Protein AF-A0A4Y8SDB7-F1 (afdb_monomer)

Nearest PDB structures (foldseek):
  6ewl-assembly1_A  TM=3.446E-01  e=4.225E-01  Danio rerio
  5cd4-assembly2_U  TM=1.892E-01  e=2.540E+00  Escherichia coli K-12
  2nti-assembly3_I  TM=1.768E-01  e=3.039E+00  Saccharolobus solfataricus P2

Radius of gyration: 28.58 Å; Cα contacts (8 Å, |Δi|>4): 549; chains: 1; bounding box: 86×48×63 Å

Solvent-accessible surface area (backbone atoms only — not comparable to full-atom values): 16479 Å² total; per-residue (Å²): 110,74,68,59,54,50,49,52,52,52,56,54,48,50,60,54,58,60,60,79,66,48,44,26,67,57,16,32,38,43,42,32,29,55,52,78,95,56,48,85,49,86,45,58,44,42,34,36,26,41,73,93,34,74,38,77,69,44,79,40,52,53,44,67,37,84,37,69,40,71,41,45,48,29,78,29,78,50,65,36,39,56,51,81,86,43,77,54,87,52,73,44,61,51,55,26,36,31,37,69,46,30,48,70,59,50,52,46,39,64,77,39,48,84,35,37,32,41,33,41,38,71,64,73,101,77,53,87,46,42,49,66,72,39,79,39,74,66,64,66,90,34,45,42,51,46,43,63,54,51,77,44,56,73,66,60,43,51,54,47,50,68,74,32,40,42,77,53,85,76,51,59,24,71,72,39,56,72,67,40,59,61,62,48,82,41,77,49,82,38,51,66,50,90,80,60,57,45,49,38,52,67,33,70,75,48,35,74,76,60,69,62,84,87,58,74,65,48,70,50,73,45,77,66,22,32,40,41,96,92,39,54,31,39,61,52,74,73,97,62,79,69,95,71,79,56,85,57,42,65,38,70,50,31,23,30,51,80,44,54,69,25,15,27,27,26,19,88,76,57,31,24,38,67,90,40,39,36,49,77,42,93,90,46,80,46,30,35,22,40,35,38,38,38,39,41,105

pLDDT: mean 78.15, std 16.22, range [41.22, 97.69]

Foldseek 3Di:
DVVVVVVVVVVVVVVVVVQVPQQLPQKKKAKAAEPPVCQPPPFKWKFKFFQNHQDDFDFDQHSNDTDTFDGTWDAAQAWDCDTPNDGALDTDHHSMTMGMDGNVVLVCCVVCQPGIWIWIAGDDDDDLFFDPRDIDTDPSVLMDRRVVLNPDDPVVNVVSSVVRHYHDDTHTDPVNVQVPFPADEAEDEFEPPPPGQQVQCCAPPNVVQCVPVPDFK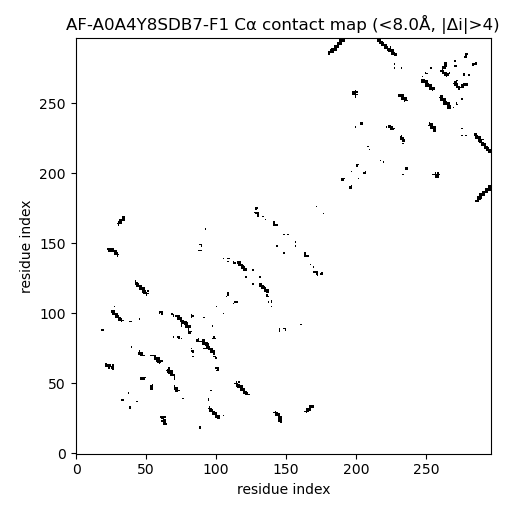DKDKQFWWKQFPNWIKGFNDDPDDPPDADQQDQPRWIATSNGRIWGCAHHPVRQTDDPNGVCPPPPGPMHTYTYMYIYGD

Mean predicted aligned error: 17.64 Å

Structure (mmCIF, N/CA/C/O backbone):
data_AF-A0A4Y8SDB7-F1
#
_entry.id   AF-A0A4Y8SDB7-F1
#
loop_
_atom_site.group_PDB
_atom_site.id
_atom_site.type_symbol
_atom_site.label_atom_id
_atom_site.label_alt_id
_atom_site.label_comp_id
_atom_site.label_asym_id
_atom_site.label_entity_id
_atom_site.label_seq_id
_atom_site.pdbx_PDB_ins_code
_atom_site.Cartn_x
_atom_site.Cartn_y
_atom_site.Cartn_z
_atom_site.occupancy
_atom_site.B_iso_or_equiv
_atom_site.auth_seq_id
_atom_site.auth_comp_id
_atom_site.auth_asym_id
_atom_site.auth_atom_id
_atom_site.pdbx_PDB_model_num
ATOM 1 N N . MET A 1 1 ? 42.857 26.618 -10.031 1.00 55.81 1 MET A N 1
ATOM 2 C CA . MET A 1 1 ? 41.404 26.660 -9.729 1.00 55.81 1 MET A CA 1
ATOM 3 C C . MET A 1 1 ? 40.504 26.554 -10.965 1.00 55.81 1 MET A C 1
ATOM 5 O O . MET A 1 1 ? 39.674 25.658 -10.978 1.00 55.81 1 MET A O 1
ATOM 9 N N . LYS A 1 2 ? 40.682 27.352 -12.035 1.00 53.50 2 LYS A N 1
ATOM 10 C CA . LYS A 1 2 ? 39.818 27.288 -13.244 1.00 53.50 2 LYS A CA 1
ATOM 11 C C . LYS A 1 2 ? 39.754 25.907 -13.936 1.00 53.50 2 LYS A C 1
ATOM 13 O O . LYS A 1 2 ? 38.678 25.484 -14.332 1.00 53.50 2 LYS A O 1
ATOM 18 N N . LYS A 1 3 ? 40.874 25.170 -14.015 1.00 55.59 3 LYS A N 1
ATOM 19 C CA . LYS A 1 3 ? 40.923 23.812 -14.608 1.00 55.59 3 LYS A CA 1
ATOM 20 C C . LYS A 1 3 ? 40.198 22.740 -13.773 1.00 55.59 3 LYS A C 1
ATOM 22 O O . LYS A 1 3 ? 39.593 21.841 -14.341 1.00 55.59 3 LYS A O 1
ATOM 27 N N . LEU A 1 4 ? 40.218 22.868 -12.441 1.00 65.06 4 LEU A N 1
ATOM 28 C CA . LEU A 1 4 ? 39.529 21.950 -11.522 1.00 65.06 4 LEU A CA 1
ATOM 29 C C . LEU A 1 4 ? 38.006 22.153 -11.581 1.00 65.06 4 LEU A C 1
ATOM 31 O O . LEU A 1 4 ? 37.254 21.187 -11.617 1.00 65.06 4 LEU A O 1
ATOM 35 N N . LEU A 1 5 ? 37.565 23.415 -11.669 1.00 67.00 5 LEU A N 1
ATOM 36 C CA . LEU A 1 5 ? 36.156 23.774 -11.843 1.00 67.00 5 LEU A CA 1
ATOM 37 C C . LEU A 1 5 ? 35.608 23.262 -13.186 1.00 67.00 5 LEU A C 1
ATOM 39 O O . LEU A 1 5 ? 34.502 22.736 -13.237 1.00 67.00 5 LEU A O 1
ATOM 43 N N . LEU A 1 6 ? 36.408 23.357 -14.256 1.00 67.00 6 LEU A N 1
ATOM 44 C CA . LEU A 1 6 ? 36.054 22.839 -15.579 1.00 67.00 6 LEU A CA 1
ATOM 45 C C . LEU A 1 6 ? 35.945 21.304 -15.588 1.00 67.00 6 LEU A C 1
ATOM 47 O O . LEU A 1 6 ? 34.996 20.774 -16.156 1.00 67.00 6 LEU A O 1
ATOM 51 N N . MET A 1 7 ? 36.861 20.588 -14.918 1.00 64.56 7 MET A N 1
ATOM 52 C CA . MET A 1 7 ? 36.759 19.129 -14.748 1.00 64.56 7 MET A CA 1
ATOM 53 C C . MET A 1 7 ? 35.523 18.722 -13.940 1.00 64.56 7 MET A C 1
ATOM 55 O O . MET A 1 7 ? 34.835 17.785 -14.330 1.00 64.56 7 MET A O 1
ATOM 59 N N . LEU A 1 8 ? 35.208 19.428 -12.850 1.00 62.72 8 LEU A N 1
ATOM 60 C CA . LEU A 1 8 ? 34.001 19.182 -12.050 1.00 62.72 8 LEU A CA 1
ATOM 61 C C . LEU A 1 8 ? 32.714 19.439 -12.850 1.00 62.72 8 LEU A C 1
ATOM 63 O O . LEU A 1 8 ? 31.773 18.655 -12.755 1.00 62.72 8 LEU A O 1
ATOM 67 N N . LEU A 1 9 ? 32.690 20.480 -13.689 1.00 61.66 9 LEU A N 1
ATOM 68 C CA . LEU A 1 9 ? 31.590 20.758 -14.619 1.00 61.66 9 LEU A CA 1
ATOM 69 C C . LEU A 1 9 ? 31.461 19.681 -15.708 1.00 61.66 9 LEU A C 1
ATOM 71 O O . LEU A 1 9 ? 30.350 19.254 -16.014 1.00 61.66 9 LEU A O 1
ATOM 75 N N . LEU A 1 10 ? 32.569 19.203 -16.277 1.00 53.09 10 LEU A N 1
ATOM 76 C CA . LEU A 1 10 ? 32.566 18.137 -17.287 1.00 53.09 10 LEU A CA 1
ATOM 77 C C . LEU A 1 10 ? 32.118 16.787 -16.699 1.00 53.09 10 LEU A C 1
ATOM 79 O O . LEU A 1 10 ? 31.281 16.111 -17.293 1.00 53.09 10 LEU A O 1
ATOM 83 N N . LEU A 1 11 ? 32.599 16.423 -15.505 1.00 55.88 11 LEU A N 1
ATOM 84 C CA . LEU A 1 11 ? 32.195 15.205 -14.789 1.00 55.88 11 LEU A CA 1
ATOM 85 C C . LEU A 1 11 ? 30.739 15.267 -14.296 1.00 55.88 11 LEU A C 1
ATOM 87 O O . LEU A 1 11 ? 30.039 14.253 -14.303 1.00 55.88 11 LEU A O 1
ATOM 91 N N . GLY A 1 12 ? 30.264 16.451 -13.896 1.00 52.94 12 GLY A N 1
ATOM 92 C CA . GLY A 1 12 ? 28.862 16.681 -13.546 1.00 52.94 12 GLY A CA 1
ATOM 93 C C . GLY A 1 12 ? 27.928 16.493 -14.744 1.00 52.94 12 GLY A C 1
ATOM 94 O O . GLY A 1 12 ? 26.913 15.809 -14.629 1.00 52.94 12 GLY A O 1
ATOM 95 N N . ASN A 1 13 ? 28.308 17.018 -15.914 1.00 47.62 13 ASN A N 1
ATOM 96 C CA . ASN A 1 13 ? 27.524 16.877 -17.141 1.00 47.62 13 ASN A CA 1
ATOM 97 C C . ASN A 1 13 ? 27.539 15.442 -17.694 1.00 47.62 13 ASN A C 1
ATOM 99 O O . ASN A 1 13 ? 26.487 14.937 -18.071 1.00 47.62 13 ASN A O 1
ATOM 103 N N . LEU A 1 14 ? 28.675 14.734 -17.675 1.00 45.00 14 LEU A N 1
ATOM 104 C CA . LEU A 1 14 ? 28.754 13.334 -18.130 1.00 45.00 14 LEU A CA 1
ATOM 105 C C . LEU A 1 14 ? 27.824 12.396 -17.340 1.00 45.00 14 LEU A C 1
ATOM 107 O O . LEU A 1 14 ? 27.195 11.518 -17.927 1.00 45.00 14 LEU A O 1
ATOM 111 N N . ASN A 1 15 ? 27.673 12.614 -16.029 1.00 47.47 15 ASN A N 1
ATOM 112 C CA . ASN A 1 15 ? 26.733 11.849 -15.205 1.00 47.47 15 ASN A CA 1
ATOM 113 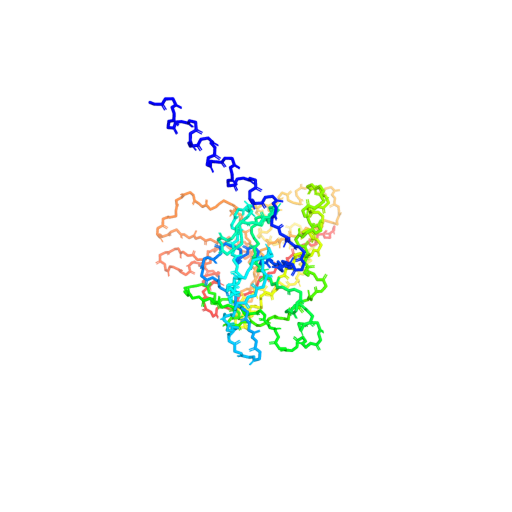C C . ASN A 1 15 ? 25.259 12.162 -15.512 1.00 47.47 15 ASN A C 1
ATOM 115 O O . ASN A 1 15 ? 24.416 11.280 -15.349 1.00 47.47 15 ASN A O 1
ATOM 119 N N . LEU A 1 16 ? 24.935 13.377 -15.971 1.00 45.16 16 LEU A N 1
ATOM 120 C CA . LEU A 1 16 ? 23.595 13.703 -16.472 1.00 45.16 16 LEU A CA 1
ATOM 121 C C . LEU A 1 16 ? 23.333 13.071 -17.852 1.00 45.16 16 LEU A C 1
ATOM 123 O O . LEU A 1 16 ? 22.268 12.489 -18.045 1.00 45.16 16 LEU A O 1
ATOM 127 N N . PHE A 1 17 ? 24.305 13.103 -18.773 1.00 43.31 17 PHE A N 1
ATOM 128 C CA . PHE A 1 17 ? 24.178 12.519 -20.120 1.00 43.31 17 PHE A CA 1
ATOM 129 C C . PHE A 1 17 ? 24.178 10.979 -20.138 1.00 43.31 17 PHE A C 1
ATOM 131 O O . PHE A 1 17 ? 23.541 10.370 -20.995 1.00 43.31 17 PHE A O 1
ATOM 138 N N . ALA A 1 18 ? 24.852 10.315 -19.196 1.00 47.38 18 ALA A N 1
ATOM 139 C CA . ALA A 1 18 ? 24.823 8.852 -19.088 1.00 47.38 18 ALA A CA 1
ATOM 140 C C . ALA A 1 18 ? 23.478 8.311 -18.558 1.00 47.38 18 ALA A C 1
ATOM 142 O O . ALA A 1 18 ? 23.157 7.142 -18.763 1.00 47.38 18 ALA A O 1
ATOM 143 N N . GLN A 1 19 ? 22.684 9.144 -17.876 1.00 51.31 19 GLN A N 1
ATOM 144 C CA . GLN A 1 19 ? 21.400 8.750 -17.279 1.00 51.31 19 GLN A CA 1
ATOM 145 C C . GLN A 1 19 ? 20.222 8.894 -18.248 1.00 51.31 19 GLN A C 1
ATOM 147 O O . GLN A 1 19 ? 19.303 8.079 -18.206 1.00 51.31 19 GLN A O 1
ATOM 152 N N . THR A 1 20 ? 20.266 9.876 -19.154 1.00 50.66 20 THR A N 1
ATOM 153 C CA . THR A 1 20 ? 19.282 10.037 -20.238 1.00 50.66 20 THR A CA 1
ATOM 154 C C . THR A 1 20 ? 19.398 8.969 -21.333 1.00 50.66 20 THR A C 1
ATOM 156 O O . THR A 1 20 ? 18.458 8.812 -22.102 1.00 50.66 20 THR A O 1
ATOM 159 N N . ASN A 1 21 ? 20.494 8.197 -21.361 1.00 57.53 21 ASN A N 1
ATOM 160 C CA . ASN A 1 21 ? 20.764 7.138 -22.346 1.00 57.53 21 ASN A CA 1
ATOM 161 C C . ASN A 1 21 ? 20.591 5.701 -21.810 1.00 57.53 21 ASN A C 1
ATOM 163 O O . ASN A 1 21 ? 20.968 4.747 -22.489 1.00 57.53 21 ASN A O 1
ATOM 167 N N . GLN A 1 22 ? 20.058 5.509 -20.596 1.00 75.00 22 GLN A N 1
ATOM 168 C CA . GLN A 1 22 ? 19.724 4.158 -20.132 1.00 75.00 22 GLN A CA 1
ATOM 169 C C . GLN A 1 22 ? 18.511 3.623 -20.892 1.00 75.00 22 GLN A C 1
ATOM 171 O O . GLN A 1 22 ? 17.513 4.322 -21.064 1.00 75.00 22 GLN A O 1
ATOM 176 N N . ASN A 1 23 ? 18.600 2.371 -21.345 1.00 86.75 23 ASN A N 1
ATOM 177 C CA . ASN A 1 23 ? 17.503 1.725 -22.048 1.00 86.75 23 ASN A CA 1
ATOM 178 C C . ASN A 1 23 ? 16.466 1.227 -21.036 1.00 86.75 23 ASN A C 1
ATOM 180 O O . ASN A 1 23 ? 16.615 0.153 -20.461 1.00 86.75 23 ASN A O 1
ATOM 184 N N . TRP A 1 24 ? 15.419 2.015 -20.809 1.00 92.25 24 TRP A N 1
ATOM 185 C CA . TRP A 1 24 ? 14.323 1.659 -19.904 1.00 92.25 24 TRP A CA 1
ATOM 186 C C . TRP A 1 24 ? 13.284 0.729 -20.535 1.00 92.25 24 TRP A C 1
ATOM 188 O O . TRP A 1 24 ? 12.321 0.359 -19.860 1.00 92.25 24 TRP A O 1
ATOM 198 N N . ALA A 1 25 ? 13.461 0.343 -21.806 1.00 90.06 25 ALA A N 1
ATOM 199 C CA . ALA A 1 25 ? 12.626 -0.676 -22.422 1.00 90.06 25 ALA A CA 1
ATOM 200 C C . ALA A 1 25 ? 12.748 -1.986 -21.632 1.00 90.06 25 ALA A C 1
ATOM 202 O O . ALA A 1 25 ? 13.824 -2.361 -21.165 1.00 90.06 25 ALA A O 1
ATOM 203 N N . GLY A 1 26 ? 11.610 -2.639 -21.442 1.00 91.56 26 GLY A N 1
ATOM 204 C CA . GLY A 1 26 ? 1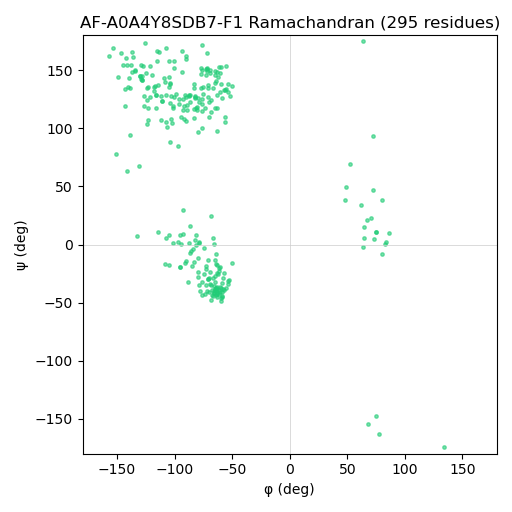1.472 -3.846 -20.637 1.00 91.56 26 GLY A CA 1
ATOM 205 C C . GLY A 1 26 ? 11.744 -3.720 -19.138 1.00 91.56 26 GLY A C 1
ATOM 206 O O . GLY A 1 26 ? 11.940 -4.728 -18.465 1.00 91.56 26 GLY A O 1
ATOM 207 N N . THR A 1 27 ? 11.784 -2.495 -18.595 1.00 96.75 27 THR A N 1
ATOM 208 C CA . THR A 1 27 ? 11.749 -2.266 -17.145 1.00 96.75 27 THR A CA 1
ATOM 209 C C . THR A 1 27 ? 10.368 -1.785 -16.723 1.00 96.75 27 THR A C 1
ATOM 211 O O . THR A 1 27 ? 9.900 -0.722 -17.145 1.00 96.75 27 THR A O 1
ATOM 214 N N . MET A 1 28 ? 9.757 -2.542 -15.821 1.00 97.12 28 MET A N 1
ATOM 215 C CA . MET A 1 28 ? 8.426 -2.305 -15.290 1.00 97.12 28 MET A CA 1
ATOM 216 C C . MET A 1 28 ? 8.516 -1.754 -13.867 1.00 97.12 28 MET A C 1
ATOM 218 O O . MET A 1 28 ? 9.394 -2.127 -13.086 1.00 97.12 28 MET A O 1
ATOM 222 N N . ILE A 1 29 ? 7.599 -0.856 -13.522 1.00 97.44 29 ILE A N 1
ATOM 223 C CA . ILE A 1 29 ? 7.394 -0.362 -12.165 1.00 97.44 29 ILE A CA 1
ATOM 224 C C . ILE A 1 29 ? 6.003 -0.764 -11.684 1.00 97.44 29 ILE A C 1
ATOM 226 O O . ILE A 1 29 ? 4.997 -0.521 -12.351 1.00 97.44 29 ILE A O 1
ATOM 230 N N . VAL A 1 30 ? 5.960 -1.382 -10.507 1.00 96.75 30 VAL A N 1
ATOM 231 C CA . VAL A 1 30 ? 4.731 -1.737 -9.795 1.00 96.75 30 VAL A CA 1
ATOM 232 C C . VAL A 1 30 ? 4.595 -0.804 -8.602 1.00 96.75 30 VAL A C 1
ATOM 234 O O . VAL A 1 30 ? 5.540 -0.657 -7.818 1.00 96.75 30 VAL A O 1
ATOM 237 N N . THR A 1 31 ? 3.430 -0.172 -8.460 1.00 96.12 31 THR A N 1
ATOM 238 C CA . THR A 1 31 ? 3.174 0.803 -7.398 1.00 96.12 31 THR A CA 1
ATOM 239 C C . THR A 1 31 ? 1.895 0.511 -6.626 1.00 96.12 31 THR A C 1
ATOM 241 O O . THR A 1 31 ? 0.864 0.146 -7.187 1.00 96.12 31 THR A O 1
ATOM 244 N N . PHE A 1 32 ? 1.939 0.745 -5.316 1.00 93.00 32 PHE A N 1
ATOM 245 C CA . PHE A 1 32 ? 0.743 0.771 -4.480 1.00 93.00 32 PHE A CA 1
ATOM 246 C C . PHE A 1 32 ? 0.869 1.785 -3.339 1.00 93.00 32 PHE A C 1
ATOM 248 O O . PHE A 1 32 ? 1.952 2.266 -2.998 1.00 93.00 32 PHE A O 1
ATOM 255 N N . LYS A 1 33 ? -0.266 2.097 -2.727 1.00 89.88 33 LYS A N 1
ATOM 256 C CA . LYS A 1 33 ? -0.420 2.898 -1.520 1.00 89.88 33 LYS A CA 1
ATOM 257 C C . LYS A 1 33 ? -1.123 2.083 -0.448 1.00 89.88 33 LYS A C 1
ATOM 259 O O . LYS A 1 33 ? -1.876 1.151 -0.731 1.00 89.88 33 LYS A O 1
ATOM 264 N N . LEU A 1 34 ? -0.845 2.462 0.789 1.00 84.44 34 LEU A N 1
ATOM 265 C CA . LEU A 1 34 ? -1.551 1.977 1.964 1.00 84.44 34 LEU A CA 1
ATOM 266 C C . LEU A 1 34 ? -2.575 3.028 2.404 1.00 84.44 34 LEU A C 1
ATOM 268 O O . LEU A 1 34 ? -2.406 4.209 2.079 1.00 84.44 34 LEU A O 1
ATOM 272 N N . PRO A 1 35 ? -3.613 2.634 3.161 1.00 77.06 35 PRO A N 1
ATOM 273 C CA . PRO A 1 35 ? -4.559 3.583 3.725 1.00 77.06 35 PRO A CA 1
ATOM 274 C C . PRO A 1 35 ? -3.838 4.652 4.566 1.00 77.06 35 PRO A C 1
ATOM 276 O O . PRO A 1 35 ? -2.773 4.375 5.128 1.00 77.06 35 PRO A O 1
ATOM 279 N N . PRO A 1 36 ? -4.409 5.864 4.708 1.00 73.94 36 PRO A N 1
ATOM 280 C CA . PRO A 1 36 ? -3.768 6.977 5.417 1.00 73.94 36 PRO A CA 1
ATOM 281 C C . PRO A 1 36 ? -3.288 6.643 6.836 1.00 73.94 36 PRO A C 1
ATOM 283 O O . PRO A 1 36 ? -2.280 7.177 7.282 1.00 73.94 36 PRO A O 1
ATOM 286 N N . THR A 1 37 ? -3.972 5.724 7.518 1.00 73.62 37 THR A N 1
ATOM 287 C CA . THR A 1 37 ? -3.635 5.205 8.855 1.00 73.62 37 THR A CA 1
ATOM 288 C C . THR A 1 37 ? -2.320 4.425 8.911 1.00 73.62 37 THR A C 1
ATOM 290 O O . THR A 1 37 ? -1.689 4.357 9.962 1.00 73.62 37 THR A O 1
ATOM 293 N N . LEU A 1 38 ? -1.910 3.825 7.793 1.00 77.00 38 LEU A N 1
ATOM 294 C CA . LEU A 1 38 ? -0.673 3.055 7.646 1.00 77.00 38 LEU A CA 1
ATOM 295 C C . LEU A 1 38 ? 0.377 3.795 6.804 1.00 77.00 38 LEU A C 1
ATOM 297 O O . LEU A 1 38 ? 1.561 3.455 6.845 1.00 77.00 38 LEU A O 1
ATOM 301 N N . SER A 1 39 ? -0.040 4.813 6.050 1.00 70.88 39 SER A N 1
ATOM 302 C CA . SER A 1 39 ? 0.836 5.639 5.223 1.00 70.88 39 SER A CA 1
ATOM 303 C C . SER A 1 39 ? 1.919 6.317 6.071 1.00 70.88 39 SER A C 1
ATOM 305 O O . SER A 1 39 ? 1.632 7.006 7.045 1.00 70.88 39 SER A O 1
ATOM 307 N N . GLY A 1 40 ? 3.188 6.138 5.697 1.00 66.75 40 GLY A N 1
ATOM 308 C CA . GLY A 1 40 ? 4.327 6.736 6.406 1.00 66.75 40 GLY A CA 1
ATOM 309 C C . GLY A 1 40 ? 4.808 5.971 7.640 1.00 66.75 40 GLY A C 1
ATOM 310 O O . GLY A 1 40 ? 5.786 6.391 8.264 1.00 66.75 40 GLY A O 1
ATOM 311 N N . ASN A 1 41 ? 4.191 4.835 7.975 1.00 75.06 41 ASN A N 1
ATOM 312 C CA . ASN A 1 41 ? 4.674 3.983 9.052 1.00 75.06 41 ASN A CA 1
ATOM 313 C C . ASN A 1 41 ? 5.990 3.291 8.645 1.00 75.06 41 ASN A C 1
ATOM 315 O O . ASN A 1 41 ? 6.017 2.377 7.822 1.00 75.06 41 ASN A O 1
ATOM 319 N N . LYS A 1 42 ? 7.096 3.713 9.272 1.00 75.12 42 LYS A N 1
ATOM 320 C CA . LYS A 1 42 ? 8.458 3.208 9.007 1.00 75.12 42 LYS A CA 1
ATOM 321 C C . LYS A 1 42 ? 8.658 1.734 9.378 1.00 75.12 42 LYS A C 1
ATOM 323 O O . LYS A 1 42 ? 9.670 1.143 9.006 1.00 75.12 42 LYS A O 1
ATOM 328 N N . PHE A 1 43 ? 7.727 1.152 10.129 1.00 82.12 43 PHE A N 1
ATOM 329 C CA . PHE A 1 43 ? 7.789 -0.232 10.578 1.00 82.12 43 PHE A CA 1
ATOM 330 C C . PHE A 1 43 ? 7.139 -1.211 9.603 1.00 82.12 43 PHE A C 1
ATOM 332 O O . PHE A 1 43 ? 7.383 -2.413 9.728 1.00 82.12 43 PHE A O 1
ATOM 339 N N . ILE A 1 44 ? 6.354 -0.722 8.634 1.00 86.44 44 ILE A N 1
ATOM 340 C CA . ILE A 1 44 ? 5.729 -1.558 7.608 1.00 86.44 44 ILE A CA 1
ATOM 341 C C . ILE A 1 44 ? 6.728 -1.827 6.489 1.00 86.44 44 ILE A C 1
ATOM 343 O O . ILE A 1 44 ? 7.286 -0.910 5.882 1.00 86.44 44 ILE A O 1
ATOM 347 N N . ARG A 1 45 ? 6.919 -3.108 6.188 1.00 90.31 45 ARG A N 1
ATOM 348 C CA . ARG A 1 45 ? 7.740 -3.595 5.083 1.00 90.31 45 ARG A CA 1
ATOM 349 C C . ARG A 1 45 ? 6.873 -4.371 4.112 1.00 90.31 45 ARG A C 1
ATOM 351 O O . ARG A 1 45 ? 6.087 -5.220 4.527 1.00 90.31 45 ARG A O 1
ATOM 358 N N . ALA A 1 46 ? 7.073 -4.105 2.831 1.00 94.56 46 ALA A N 1
ATOM 359 C CA . ALA A 1 46 ? 6.411 -4.799 1.743 1.00 94.56 46 ALA A CA 1
ATOM 360 C C . ALA A 1 46 ? 7.435 -5.641 0.985 1.00 94.56 46 ALA A C 1
ATOM 362 O O . ALA A 1 46 ? 8.288 -5.101 0.282 1.00 94.56 46 ALA A O 1
ATOM 363 N N . ASN A 1 47 ? 7.374 -6.954 1.166 1.00 96.38 47 ASN A N 1
ATOM 364 C CA . ASN A 1 47 ? 8.288 -7.910 0.554 1.00 96.38 47 ASN A CA 1
ATOM 365 C C . ASN A 1 47 ? 7.633 -8.575 -0.657 1.00 96.38 47 ASN A C 1
ATOM 367 O O . ASN A 1 47 ? 6.416 -8.749 -0.692 1.00 96.38 47 ASN A O 1
ATOM 371 N N . VAL A 1 48 ? 8.448 -8.988 -1.623 1.00 96.81 48 VAL A N 1
ATOM 372 C CA . VAL A 1 48 ? 8.006 -9.818 -2.744 1.00 96.81 48 VAL A CA 1
ATOM 373 C C . VAL A 1 48 ? 8.229 -11.276 -2.372 1.00 96.81 48 VAL A C 1
ATOM 375 O O . VAL A 1 48 ? 9.339 -11.664 -2.008 1.00 96.81 48 VAL A O 1
ATOM 378 N N . ILE A 1 49 ? 7.174 -12.075 -2.448 1.00 96.62 49 ILE A N 1
ATOM 379 C CA . ILE A 1 49 ? 7.188 -13.518 -2.217 1.00 96.62 49 ILE A CA 1
ATOM 380 C C . ILE A 1 49 ? 7.095 -14.217 -3.571 1.00 96.62 49 ILE A C 1
ATOM 382 O O . ILE A 1 49 ? 6.284 -13.817 -4.401 1.00 96.62 49 ILE A O 1
ATOM 386 N N . TYR A 1 50 ? 7.917 -15.242 -3.774 1.00 95.38 50 TYR A N 1
ATOM 387 C CA . TYR A 1 50 ? 7.899 -16.157 -4.910 1.00 95.38 50 TYR A CA 1
ATOM 388 C C . TYR A 1 50 ? 7.774 -17.591 -4.384 1.00 95.38 50 TYR A C 1
ATOM 390 O O . TYR A 1 50 ? 8.564 -17.989 -3.529 1.00 95.38 50 TYR A O 1
ATOM 398 N N . ASP A 1 51 ? 6.771 -18.345 -4.834 1.00 93.69 51 ASP A N 1
ATOM 399 C CA . ASP A 1 51 ? 6.511 -19.725 -4.391 1.00 93.69 51 ASP A CA 1
ATOM 400 C C . ASP A 1 51 ? 6.516 -19.879 -2.861 1.00 93.69 51 ASP A C 1
ATOM 402 O O . ASP A 1 51 ? 7.171 -20.743 -2.277 1.00 93.69 51 ASP A O 1
ATOM 406 N N . LYS A 1 52 ? 5.763 -18.998 -2.186 1.00 90.81 52 LYS A N 1
ATOM 407 C CA . LYS A 1 52 ? 5.609 -18.945 -0.716 1.00 90.81 52 LYS A CA 1
ATOM 408 C C . LYS A 1 52 ? 6.895 -18.618 0.060 1.00 90.81 52 LYS A C 1
ATOM 410 O O . LYS A 1 52 ? 6.870 -18.612 1.289 1.00 90.81 52 LYS A O 1
ATOM 415 N N . GLN A 1 53 ? 7.995 -18.298 -0.618 1.00 94.75 53 GLN A N 1
ATOM 416 C CA . GLN A 1 53 ? 9.259 -17.888 -0.007 1.00 94.75 53 GLN A CA 1
ATOM 417 C C . GLN A 1 53 ? 9.603 -16.445 -0.369 1.00 94.75 53 GLN A C 1
ATOM 419 O O . GLN A 1 53 ? 9.127 -15.911 -1.364 1.00 94.75 53 GLN A O 1
ATOM 424 N N . LEU A 1 54 ? 10.441 -15.787 0.436 1.00 94.62 54 LEU A N 1
ATOM 425 C CA . LEU A 1 54 ? 10.961 -14.472 0.064 1.00 94.62 54 LEU A CA 1
ATOM 426 C C . LEU A 1 54 ? 11.674 -14.573 -1.289 1.00 94.62 54 LEU A C 1
ATOM 428 O O . LEU A 1 54 ? 12.491 -15.474 -1.488 1.00 94.62 54 LEU A O 1
ATOM 432 N N . LEU A 1 55 ? 11.384 -13.642 -2.201 1.00 95.56 55 LEU A N 1
ATOM 433 C CA . LEU A 1 55 ? 12.051 -13.577 -3.494 1.00 95.56 55 LEU A CA 1
ATOM 434 C C . LEU A 1 55 ? 13.567 -13.582 -3.283 1.00 95.56 55 LEU A C 1
ATOM 436 O O . LEU A 1 55 ? 14.108 -12.768 -2.537 1.00 95.56 55 LEU A O 1
ATOM 440 N N . VAL A 1 56 ? 14.261 -14.483 -3.970 1.00 94.19 56 VAL A N 1
ATOM 441 C CA . VAL A 1 56 ? 15.722 -14.521 -3.951 1.00 94.19 56 VAL A CA 1
ATOM 442 C C . VAL A 1 56 ? 16.251 -13.455 -4.902 1.00 94.19 56 VAL A C 1
ATOM 444 O O . VAL A 1 56 ? 15.895 -13.432 -6.082 1.00 94.19 56 VAL A O 1
ATOM 447 N N . SER A 1 57 ? 17.129 -12.584 -4.402 1.00 94.56 57 SER A N 1
ATOM 448 C CA . SER A 1 57 ? 17.764 -11.566 -5.235 1.00 94.56 57 SER A CA 1
ATOM 449 C C . SER A 1 57 ? 18.656 -12.222 -6.292 1.00 94.56 57 SER A C 1
ATOM 451 O O . SER A 1 57 ? 19.624 -12.913 -5.975 1.00 94.56 57 SER A O 1
ATOM 453 N N . LYS A 1 58 ? 18.315 -12.011 -7.563 1.00 94.06 58 LYS A N 1
ATOM 454 C CA . LYS A 1 58 ? 19.054 -12.493 -8.732 1.00 94.06 58 LYS A CA 1
ATOM 455 C C . LYS A 1 58 ? 19.356 -11.329 -9.682 1.00 94.06 58 LYS A C 1
ATOM 457 O O . LYS A 1 58 ? 18.614 -10.342 -9.684 1.00 94.06 58 LYS A O 1
ATOM 462 N N . PRO A 1 59 ? 20.423 -11.417 -10.492 1.00 95.56 59 PRO A N 1
ATOM 463 C CA . PRO A 1 59 ? 20.700 -10.424 -11.523 1.00 95.56 59 PRO A CA 1
ATOM 464 C C . PRO A 1 59 ? 19.594 -10.386 -12.591 1.00 95.56 59 PRO A C 1
ATOM 466 O O . PRO A 1 59 ? 19.269 -11.420 -13.169 1.00 95.56 59 PRO A O 1
ATOM 469 N N . ARG A 1 60 ? 19.066 -9.195 -12.874 1.00 94.75 60 ARG A N 1
ATOM 470 C CA . ARG A 1 60 ? 18.016 -8.879 -13.858 1.00 94.75 60 ARG A CA 1
ATOM 471 C C . ARG A 1 60 ? 18.395 -7.627 -14.650 1.00 94.75 60 ARG A C 1
ATOM 473 O O . ARG A 1 60 ? 19.257 -6.867 -14.203 1.00 94.75 60 ARG A O 1
ATOM 480 N N . PHE A 1 61 ? 17.791 -7.404 -15.813 1.00 94.00 61 PHE A N 1
ATOM 481 C CA . PHE A 1 61 ? 18.063 -6.208 -16.618 1.00 94.00 61 PHE A CA 1
ATOM 482 C C . PHE A 1 61 ? 17.103 -5.079 -16.234 1.00 94.00 61 PHE A C 1
ATOM 484 O O . PHE A 1 61 ? 15.935 -5.104 -16.586 1.00 94.00 61 PHE A O 1
ATOM 491 N N . ILE A 1 62 ? 17.607 -4.072 -15.519 1.00 94.88 62 ILE A N 1
ATOM 492 C CA . ILE A 1 62 ? 16.824 -2.920 -15.051 1.00 94.88 62 ILE A CA 1
ATOM 493 C C . ILE A 1 62 ? 17.483 -1.648 -15.590 1.00 94.88 62 ILE A C 1
ATOM 495 O O . ILE A 1 62 ? 18.647 -1.367 -15.281 1.00 94.88 62 ILE A O 1
ATOM 499 N N . GLY A 1 63 ? 16.758 -0.895 -16.422 1.00 92.00 63 GLY A N 1
ATOM 500 C CA . GLY A 1 63 ? 17.305 0.240 -17.175 1.00 92.00 63 GLY A CA 1
ATOM 501 C C . GLY A 1 63 ? 18.420 -0.176 -18.142 1.00 92.00 63 GLY A C 1
ATOM 502 O O . GLY A 1 63 ? 19.416 0.534 -18.282 1.00 92.00 63 GLY A O 1
ATOM 503 N N . GLY A 1 64 ? 18.315 -1.377 -18.726 1.00 89.31 64 GLY A N 1
ATOM 504 C CA . GLY A 1 64 ? 19.297 -1.926 -19.669 1.00 89.31 64 GLY A CA 1
ATOM 505 C C . GLY A 1 64 ? 20.606 -2.389 -19.022 1.00 89.31 64 GLY A C 1
ATOM 506 O O . GLY A 1 64 ? 21.531 -2.798 -19.718 1.00 89.31 64 GLY A O 1
ATOM 507 N N . ILE A 1 65 ? 20.701 -2.344 -17.689 1.00 92.19 65 ILE A N 1
ATOM 508 C CA . ILE A 1 65 ? 21.895 -2.719 -16.929 1.00 92.19 65 ILE A CA 1
ATOM 509 C C . ILE A 1 65 ? 21.566 -3.918 -16.044 1.00 92.19 65 ILE A C 1
ATOM 511 O O . ILE A 1 65 ? 20.536 -3.952 -15.371 1.00 92.19 65 ILE A O 1
ATOM 515 N N . LYS A 1 66 ? 22.478 -4.894 -16.003 1.00 93.44 66 LYS A N 1
ATOM 516 C CA . LYS A 1 66 ? 22.357 -6.059 -15.127 1.00 93.44 66 LYS A CA 1
ATOM 517 C C . LYS A 1 66 ? 22.521 -5.633 -13.662 1.00 93.44 66 LYS A C 1
ATOM 519 O O . LYS A 1 66 ? 23.595 -5.194 -13.254 1.00 93.44 66 LYS A O 1
ATOM 524 N N . ARG A 1 67 ? 21.456 -5.751 -12.869 1.00 93.44 67 ARG A N 1
ATOM 525 C CA . ARG A 1 67 ? 21.387 -5.363 -11.452 1.00 93.44 67 ARG A CA 1
ATOM 526 C C . ARG A 1 67 ? 20.721 -6.462 -10.638 1.00 93.44 67 ARG A C 1
ATOM 528 O O . ARG A 1 67 ? 19.851 -7.164 -11.136 1.00 93.44 67 ARG A O 1
ATOM 535 N N . TYR A 1 68 ? 21.109 -6.603 -9.377 1.00 94.44 68 TYR A N 1
ATOM 536 C CA . TYR A 1 68 ? 20.403 -7.493 -8.460 1.00 94.44 68 TYR A CA 1
ATOM 537 C C . TYR A 1 68 ? 19.009 -6.938 -8.165 1.00 94.44 68 TYR A C 1
ATOM 539 O O . TYR A 1 68 ? 18.875 -5.787 -7.742 1.00 94.44 68 TYR A O 1
ATOM 547 N N . ILE A 1 69 ? 17.978 -7.749 -8.408 1.00 94.25 69 ILE A N 1
ATOM 548 C CA . ILE A 1 69 ? 16.591 -7.365 -8.150 1.00 94.25 69 ILE A CA 1
ATOM 549 C C . ILE A 1 69 ? 16.369 -7.171 -6.651 1.00 94.25 69 ILE A C 1
ATOM 551 O O . ILE A 1 69 ? 16.859 -7.948 -5.823 1.00 94.25 69 ILE A O 1
ATOM 555 N N . GLN A 1 70 ? 15.622 -6.134 -6.290 1.00 95.25 70 GLN A N 1
ATOM 556 C CA . GLN A 1 70 ? 15.233 -5.937 -4.901 1.00 95.25 70 GLN A CA 1
ATOM 557 C C . GLN A 1 70 ? 14.168 -6.951 -4.504 1.00 95.25 70 GLN A C 1
ATOM 559 O O . GLN A 1 70 ? 13.313 -7.314 -5.304 1.00 95.25 70 GLN A O 1
ATOM 564 N N . THR A 1 71 ? 14.197 -7.384 -3.252 1.00 94.81 71 THR A N 1
ATOM 565 C CA . THR A 1 71 ? 13.242 -8.362 -2.711 1.00 94.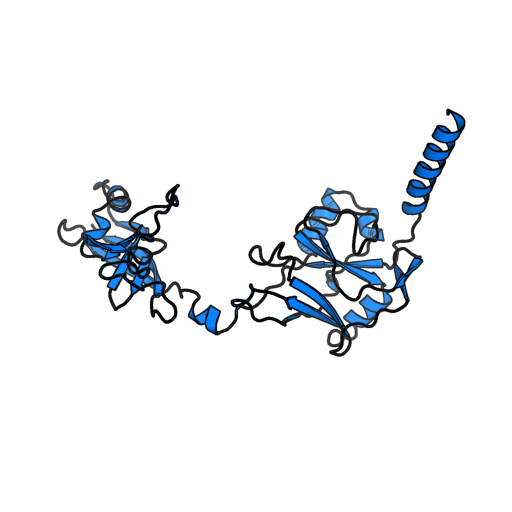81 71 THR A CA 1
ATOM 566 C C . THR A 1 71 ? 12.088 -7.687 -1.966 1.00 94.81 71 THR A C 1
ATOM 568 O O . THR A 1 71 ? 11.235 -8.358 -1.390 1.00 94.81 71 THR A O 1
ATOM 571 N N . SER A 1 72 ? 12.070 -6.354 -1.940 1.00 95.56 72 SER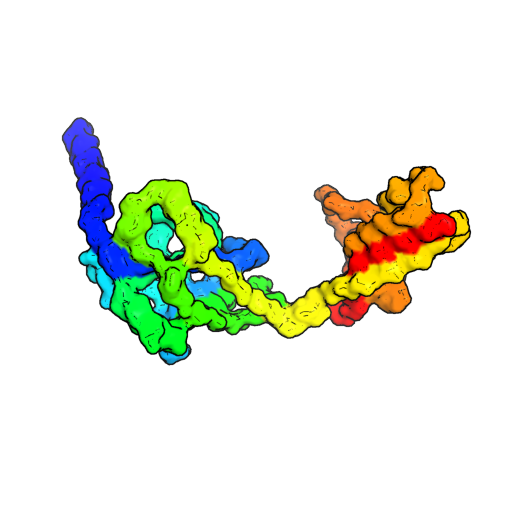 A N 1
ATOM 572 C CA . SER A 1 72 ? 11.072 -5.539 -1.256 1.00 95.56 72 SER A CA 1
ATOM 573 C C . SER A 1 72 ? 10.779 -4.260 -2.029 1.00 95.56 72 SER A C 1
ATOM 575 O O . SER A 1 72 ? 11.643 -3.735 -2.733 1.00 95.56 72 SER A O 1
ATOM 577 N N . PHE A 1 73 ? 9.585 -3.717 -1.827 1.00 96.56 73 PHE A N 1
ATOM 578 C CA . PHE A 1 73 ? 9.215 -2.397 -2.315 1.00 96.56 73 PHE A CA 1
ATOM 579 C C . PHE A 1 73 ? 9.932 -1.304 -1.519 1.00 96.56 73 PHE A C 1
ATOM 581 O O . PHE A 1 73 ? 10.186 -1.434 -0.319 1.00 96.56 73 PHE A O 1
ATOM 588 N N . SER A 1 74 ? 10.206 -0.193 -2.190 1.00 94.88 74 SER A N 1
ATOM 589 C CA . SER A 1 74 ? 10.741 1.028 -1.596 1.00 94.88 74 SER A CA 1
ATOM 590 C C . SER A 1 74 ? 9.626 2.031 -1.345 1.00 94.88 74 SER A C 1
ATOM 592 O O . SER A 1 74 ? 8.853 2.322 -2.252 1.00 94.88 74 SER A O 1
ATOM 594 N N . TYR A 1 75 ? 9.555 2.573 -0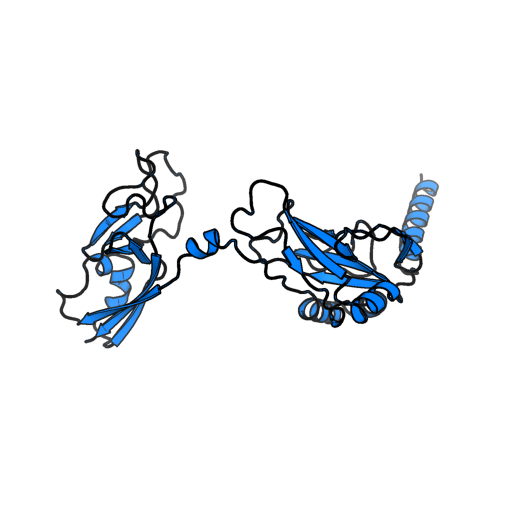.130 1.00 93.69 75 TYR A N 1
ATOM 595 C CA . TYR A 1 75 ? 8.587 3.610 0.220 1.00 93.69 75 TYR A CA 1
ATOM 596 C C . TYR A 1 75 ? 9.148 5.013 -0.032 1.00 93.69 75 TYR A C 1
ATOM 598 O O . TYR A 1 75 ? 10.199 5.372 0.503 1.00 93.69 75 TYR A O 1
ATOM 606 N N . SER A 1 76 ? 8.400 5.821 -0.779 1.00 91.38 76 SER A N 1
ATOM 607 C CA . SER A 1 76 ? 8.713 7.223 -1.057 1.00 91.38 76 SER A CA 1
ATOM 608 C C . SER A 1 76 ? 7.774 8.135 -0.269 1.00 91.38 76 SER A C 1
ATOM 610 O O . SER A 1 76 ? 6.622 8.334 -0.650 1.00 91.38 76 SER A O 1
ATOM 612 N N . ALA A 1 77 ? 8.255 8.700 0.845 1.00 88.44 77 ALA A N 1
ATOM 613 C CA . ALA A 1 77 ? 7.468 9.622 1.677 1.00 88.44 77 ALA A CA 1
ATOM 614 C C . ALA A 1 77 ? 7.133 10.933 0.944 1.00 88.44 77 ALA A C 1
ATOM 616 O O . ALA A 1 77 ? 6.041 11.473 1.097 1.00 88.44 77 ALA A O 1
ATOM 617 N N . THR A 1 78 ? 8.061 11.415 0.121 1.00 92.44 78 THR A N 1
ATOM 618 C CA . THR A 1 78 ? 7.893 12.550 -0.791 1.00 92.44 78 THR A CA 1
ATOM 619 C C . THR A 1 78 ? 7.967 12.067 -2.236 1.00 92.44 78 THR A C 1
ATOM 621 O O . THR A 1 78 ? 8.400 10.944 -2.499 1.00 92.44 78 THR A O 1
ATOM 624 N N . ALA A 1 79 ? 7.540 12.903 -3.185 1.00 93.56 79 ALA A N 1
ATOM 625 C CA . ALA A 1 79 ? 7.710 12.595 -4.599 1.00 93.56 79 ALA A CA 1
ATOM 626 C C . ALA A 1 79 ? 9.209 12.450 -4.916 1.00 93.56 79 ALA A C 1
ATOM 628 O O . ALA A 1 79 ? 10.013 13.284 -4.491 1.00 93.56 79 ALA A O 1
ATOM 629 N N . SER A 1 80 ? 9.593 11.377 -5.608 1.00 95.25 80 SER A N 1
ATOM 630 C CA . SER A 1 80 ? 11.003 11.041 -5.821 1.00 95.25 80 SER A CA 1
ATOM 631 C C . SER A 1 80 ? 11.227 10.322 -7.143 1.00 95.25 80 SER A C 1
ATOM 633 O O . SER A 1 80 ? 10.427 9.491 -7.557 1.00 95.25 80 SER A O 1
ATOM 635 N N . ASP A 1 81 ? 12.354 10.616 -7.777 1.00 95.12 81 ASP A N 1
ATOM 636 C CA . ASP A 1 81 ? 12.891 9.909 -8.937 1.00 95.12 81 ASP A CA 1
ATOM 637 C C . ASP A 1 81 ? 13.760 8.704 -8.536 1.00 95.12 81 ASP A C 1
ATOM 639 O O . ASP A 1 81 ? 14.530 8.201 -9.350 1.00 95.12 81 ASP A O 1
ATOM 643 N N . LYS A 1 82 ? 13.680 8.242 -7.280 1.00 95.62 82 LYS A N 1
ATOM 644 C CA . LYS A 1 82 ? 14.439 7.093 -6.781 1.00 95.62 82 LYS A CA 1
ATOM 645 C C . LYS A 1 82 ? 13.526 5.959 -6.338 1.00 95.62 82 LYS A C 1
ATOM 647 O O . LYS A 1 82 ? 12.626 6.154 -5.527 1.00 95.62 82 LYS A O 1
ATOM 652 N N . VAL A 1 83 ? 13.844 4.748 -6.787 1.00 95.62 83 VAL A N 1
ATOM 653 C CA . VAL A 1 83 ? 13.241 3.494 -6.321 1.00 95.62 83 VAL A CA 1
ATOM 654 C C . VAL A 1 83 ? 14.374 2.572 -5.902 1.00 95.62 83 VAL A C 1
ATOM 656 O O . VAL A 1 83 ? 15.269 2.281 -6.690 1.00 95.62 83 VAL A O 1
ATOM 659 N N . GLY A 1 84 ? 14.410 2.160 -4.637 1.00 89.25 84 GLY A N 1
ATOM 660 C CA . GLY A 1 84 ? 15.471 1.271 -4.169 1.00 89.25 84 GLY A CA 1
ATOM 661 C C . GLY A 1 84 ? 16.864 1.887 -4.141 1.00 89.25 84 GLY A C 1
ATOM 662 O O . GLY A 1 84 ? 17.851 1.161 -4.203 1.00 89.25 84 GLY A O 1
ATOM 663 N N . GLY A 1 85 ? 16.958 3.218 -4.112 1.00 90.44 85 GLY A N 1
ATOM 664 C CA . GLY A 1 85 ? 18.216 3.947 -4.290 1.00 90.44 85 GLY A CA 1
ATOM 665 C C . GLY A 1 85 ? 18.656 4.095 -5.753 1.00 90.44 85 GLY A C 1
ATOM 666 O O . GLY A 1 85 ? 19.576 4.868 -6.021 1.00 90.44 85 GLY A O 1
ATOM 667 N N . LEU A 1 86 ? 17.987 3.433 -6.704 1.00 93.25 86 LEU A N 1
ATOM 668 C CA . LEU A 1 86 ? 18.204 3.622 -8.135 1.00 93.25 86 LEU A CA 1
ATOM 669 C C . LEU A 1 86 ? 17.427 4.845 -8.624 1.00 93.25 86 LEU A C 1
ATOM 671 O O . LEU A 1 86 ? 16.222 4.931 -8.410 1.00 93.25 86 LEU A O 1
ATOM 675 N N . LYS A 1 87 ? 18.112 5.764 -9.306 1.00 93.81 87 LYS A N 1
ATOM 676 C CA . LYS A 1 87 ? 17.472 6.884 -10.000 1.00 93.81 87 LYS A CA 1
ATOM 677 C C . LYS A 1 87 ? 16.813 6.391 -11.296 1.00 93.81 87 LYS A C 1
ATOM 679 O O . LYS A 1 87 ? 17.473 5.709 -12.077 1.00 93.81 87 LYS A O 1
ATOM 684 N N . ILE A 1 88 ? 15.548 6.734 -11.506 1.00 94.75 88 ILE A N 1
ATOM 685 C CA . ILE A 1 88 ? 14.715 6.359 -12.660 1.00 94.75 88 ILE A CA 1
ATOM 686 C C . ILE A 1 88 ? 14.333 7.621 -13.471 1.00 94.75 88 ILE A C 1
ATOM 688 O O . ILE A 1 88 ? 14.530 8.732 -12.975 1.00 94.75 88 ILE A O 1
ATOM 692 N N . PRO A 1 89 ? 13.806 7.516 -14.711 1.00 93.56 89 PRO A N 1
ATOM 693 C CA . PRO A 1 89 ? 13.641 8.675 -15.595 1.00 93.56 89 PRO A CA 1
ATOM 694 C C . PRO A 1 89 ? 12.363 9.485 -15.314 1.00 93.56 89 PRO A C 1
ATOM 696 O O . PRO A 1 89 ? 12.047 10.419 -16.047 1.00 93.56 89 PRO A O 1
ATOM 699 N N . VAL A 1 90 ? 11.602 9.120 -14.278 1.00 94.31 90 VAL A N 1
ATOM 700 C CA . VAL A 1 90 ? 10.312 9.724 -13.928 1.00 94.31 90 VAL A CA 1
ATOM 701 C C . VAL A 1 90 ? 10.162 9.859 -12.418 1.00 94.31 90 VAL A C 1
ATOM 703 O O . VAL A 1 90 ? 10.740 9.094 -11.650 1.00 94.31 90 VAL A O 1
ATOM 706 N N . THR A 1 91 ? 9.341 10.809 -11.982 1.00 95.19 91 THR A N 1
ATOM 707 C CA . THR A 1 91 ? 9.045 11.010 -10.561 1.00 95.19 91 THR A CA 1
ATOM 708 C C . THR A 1 91 ? 7.883 10.120 -10.120 1.00 95.19 91 THR A C 1
ATOM 710 O O . THR A 1 91 ? 6.776 10.229 -10.651 1.00 95.19 91 THR A O 1
ATOM 713 N N . VAL A 1 92 ? 8.120 9.275 -9.115 1.00 95.06 92 VAL A N 1
ATOM 714 C CA . VAL A 1 92 ? 7.085 8.511 -8.406 1.00 95.06 92 VAL A CA 1
ATOM 715 C C . VAL A 1 92 ? 6.356 9.439 -7.424 1.00 95.06 92 VAL A C 1
ATOM 717 O O . VAL A 1 92 ? 7.022 10.189 -6.699 1.00 95.06 92 VAL A O 1
ATOM 720 N N . PRO A 1 93 ? 5.012 9.405 -7.347 1.00 91.94 93 PRO A N 1
ATOM 721 C CA . PRO A 1 93 ? 4.256 10.221 -6.401 1.00 91.94 93 PRO A CA 1
ATOM 722 C C . PRO A 1 93 ? 4.584 9.923 -4.933 1.00 91.94 93 PRO A C 1
ATOM 724 O O . PRO A 1 93 ? 4.906 8.794 -4.562 1.00 91.94 93 PRO A O 1
ATOM 727 N N . ALA A 1 94 ? 4.400 10.925 -4.072 1.00 89.69 94 ALA A N 1
ATOM 728 C CA . ALA A 1 94 ? 4.538 10.779 -2.625 1.00 89.69 94 ALA A CA 1
ATOM 729 C C . ALA A 1 94 ? 3.569 9.737 -2.030 1.00 89.69 94 ALA A C 1
ATOM 731 O O . ALA A 1 94 ? 2.466 9.513 -2.547 1.00 89.69 94 ALA A O 1
ATOM 732 N N . GLY A 1 95 ? 3.976 9.146 -0.905 1.00 88.00 95 GLY A N 1
ATOM 733 C CA . GLY A 1 95 ? 3.202 8.160 -0.152 1.00 88.00 95 GLY A CA 1
ATOM 734 C C . GLY A 1 95 ? 3.076 6.808 -0.853 1.00 88.00 95 GLY A C 1
ATOM 735 O O . GLY A 1 95 ? 2.120 6.086 -0.591 1.00 88.00 95 GLY A O 1
ATOM 736 N N . THR A 1 96 ? 3.991 6.484 -1.768 1.00 92.50 96 THR A N 1
ATOM 737 C CA . THR A 1 96 ? 3.879 5.317 -2.657 1.00 92.50 96 THR A CA 1
ATOM 738 C C . THR A 1 96 ? 4.966 4.296 -2.350 1.00 92.50 96 THR A C 1
ATOM 740 O O . THR A 1 96 ? 6.129 4.654 -2.161 1.00 92.50 96 THR A O 1
ATOM 743 N N . TYR A 1 97 ? 4.589 3.022 -2.325 1.00 95.19 97 TYR A N 1
ATOM 744 C CA . TYR A 1 97 ? 5.510 1.896 -2.403 1.00 95.19 97 TYR A CA 1
ATOM 745 C C . TYR A 1 97 ? 5.750 1.566 -3.872 1.00 95.19 97 TYR A C 1
ATOM 747 O O . TYR A 1 97 ? 4.795 1.386 -4.623 1.00 95.19 97 TYR A O 1
ATOM 755 N N . ALA A 1 98 ? 7.013 1.484 -4.274 1.00 97.25 98 ALA A N 1
ATOM 756 C CA . ALA A 1 98 ? 7.416 1.201 -5.643 1.00 97.25 98 ALA A CA 1
ATOM 757 C C . ALA A 1 98 ? 8.427 0.057 -5.694 1.00 97.25 98 ALA A C 1
ATOM 759 O O . ALA A 1 98 ? 9.325 -0.040 -4.852 1.00 97.25 98 ALA A O 1
ATOM 760 N N . TRP A 1 99 ? 8.301 -0.789 -6.705 1.00 97.69 99 TRP A N 1
ATOM 761 C CA . TRP A 1 99 ? 9.241 -1.864 -6.984 1.00 97.69 99 TRP A CA 1
ATOM 762 C C . TRP A 1 99 ? 9.466 -1.978 -8.486 1.00 97.69 99 TRP A C 1
ATOM 764 O O . TRP A 1 99 ? 8.550 -1.747 -9.272 1.00 97.69 99 TRP A O 1
ATOM 774 N N . LEU A 1 100 ? 10.704 -2.283 -8.868 1.00 97.56 100 LEU A N 1
ATOM 775 C CA . LEU A 1 100 ? 11.101 -2.452 -10.259 1.00 97.56 100 LEU A CA 1
ATOM 776 C C . LEU A 1 100 ? 11.242 -3.937 -10.554 1.00 97.56 100 LEU A C 1
ATOM 778 O O . LEU A 1 100 ? 11.838 -4.649 -9.748 1.00 97.56 100 LEU A O 1
ATOM 782 N N . CYS A 1 101 ? 10.761 -4.366 -11.712 1.00 96.38 101 CYS A N 1
ATOM 783 C CA . CYS A 1 101 ? 10.981 -5.691 -12.280 1.00 96.38 101 CYS A CA 1
ATOM 784 C C . CYS A 1 101 ? 11.281 -5.582 -13.778 1.00 96.38 101 CYS A C 1
ATOM 786 O O . CYS A 1 101 ? 11.125 -4.513 -14.369 1.00 96.38 101 CYS A O 1
ATOM 788 N N . ASP A 1 102 ? 11.784 -6.659 -14.375 1.00 95.94 102 ASP A N 1
ATOM 789 C CA . ASP A 1 102 ? 11.916 -6.755 -15.827 1.00 95.94 102 ASP A CA 1
ATOM 790 C C . ASP A 1 102 ? 10.689 -7.437 -16.448 1.00 95.94 102 ASP A C 1
ATOM 792 O O . ASP A 1 102 ? 9.852 -8.015 -15.744 1.00 95.94 102 ASP A O 1
ATOM 796 N N . ASP A 1 103 ? 10.568 -7.334 -17.770 1.00 94.06 103 ASP A N 1
ATOM 797 C CA . ASP A 1 103 ? 9.443 -7.902 -18.520 1.00 94.06 103 ASP A CA 1
ATOM 798 C C . ASP A 1 103 ? 9.305 -9.415 -18.317 1.00 94.06 103 ASP A C 1
ATOM 800 O O . ASP A 1 103 ? 8.187 -9.896 -18.162 1.00 94.06 103 ASP A O 1
ATOM 804 N N . ASP A 1 104 ? 10.411 -10.162 -18.239 1.00 94.69 104 ASP A N 1
ATOM 805 C CA . ASP A 1 104 ? 10.381 -11.613 -18.007 1.00 94.69 104 ASP A CA 1
ATOM 806 C C . ASP A 1 104 ? 9.669 -11.955 -16.692 1.00 94.69 104 ASP A C 1
ATOM 808 O O . ASP A 1 104 ? 8.827 -12.854 -16.639 1.00 94.69 104 ASP A O 1
ATOM 812 N N . MET A 1 105 ? 9.969 -11.210 -15.621 1.00 95.31 105 MET A N 1
ATOM 813 C CA . MET A 1 105 ? 9.281 -11.373 -14.344 1.00 95.31 105 MET A CA 1
ATOM 814 C C . MET A 1 105 ? 7.801 -11.001 -14.442 1.00 95.31 105 MET A C 1
ATOM 816 O O . MET A 1 105 ? 6.973 -11.674 -13.833 1.00 95.31 105 MET A O 1
ATOM 820 N N . LEU A 1 106 ? 7.449 -9.955 -15.193 1.00 94.62 106 LEU A N 1
ATOM 821 C CA . LEU A 1 106 ? 6.051 -9.565 -15.377 1.00 94.62 106 LEU A CA 1
ATOM 822 C C . LEU A 1 106 ? 5.259 -10.604 -16.189 1.00 94.62 106 LEU A C 1
ATOM 824 O O . LEU A 1 106 ? 4.105 -10.896 -15.861 1.00 94.62 106 LEU A O 1
ATOM 828 N N . ILE A 1 107 ? 5.873 -11.186 -17.222 1.00 94.00 107 ILE A N 1
ATOM 829 C CA . ILE A 1 107 ? 5.301 -12.287 -18.004 1.00 94.00 107 ILE A CA 1
ATOM 830 C C . ILE A 1 107 ? 5.044 -13.473 -17.079 1.00 94.00 107 ILE A C 1
ATOM 832 O O . ILE A 1 107 ? 3.932 -13.997 -17.058 1.00 94.00 107 ILE A O 1
ATOM 836 N N . GLU A 1 108 ? 6.023 -13.854 -16.256 1.00 94.81 108 GLU A N 1
ATOM 837 C CA . GLU A 1 108 ? 5.846 -14.949 -15.303 1.00 94.81 108 GLU A CA 1
ATOM 838 C C . GLU A 1 108 ? 4.731 -14.653 -14.289 1.00 94.81 108 GLU A C 1
ATOM 840 O O . GLU A 1 108 ? 3.900 -15.521 -14.044 1.00 94.81 108 GLU A O 1
ATOM 845 N N . MET A 1 109 ? 4.649 -13.431 -13.751 1.00 93.31 109 MET A N 1
ATOM 846 C CA . MET A 1 109 ? 3.550 -13.017 -12.863 1.00 93.31 109 MET A CA 1
ATOM 847 C C . MET A 1 109 ? 2.177 -13.128 -13.532 1.00 93.31 109 MET A C 1
ATOM 849 O O . MET A 1 109 ? 1.196 -13.416 -12.856 1.00 93.31 109 MET A O 1
ATOM 853 N N . THR A 1 110 ? 2.105 -12.890 -14.842 1.00 91.94 110 THR A N 1
ATOM 854 C CA . THR A 1 110 ? 0.853 -12.947 -15.607 1.00 91.94 110 THR A CA 1
ATOM 855 C C . THR A 1 110 ? 0.450 -14.391 -15.906 1.00 91.94 110 THR A C 1
ATOM 857 O O . THR A 1 110 ? -0.724 -14.736 -15.813 1.00 91.94 110 THR A O 1
ATOM 860 N N . VAL A 1 111 ? 1.416 -15.250 -16.242 1.00 93.81 111 VAL A N 1
ATOM 861 C CA . VAL A 1 111 ? 1.174 -16.673 -16.540 1.00 93.81 111 VAL A CA 1
ATOM 862 C C . VAL A 1 111 ? 0.941 -17.488 -15.261 1.00 93.81 111 VAL A C 1
ATOM 864 O O . VAL A 1 111 ? 0.169 -18.444 -15.276 1.00 93.81 111 VAL A O 1
ATOM 867 N N . HIS A 1 112 ? 1.588 -17.106 -14.158 1.00 91.81 112 HIS A N 1
ATOM 868 C CA . HIS A 1 112 ? 1.565 -17.806 -12.873 1.00 91.81 112 HIS A CA 1
ATOM 869 C C . HIS A 1 112 ? 1.275 -16.843 -11.699 1.00 91.81 112 HIS A C 1
ATOM 871 O O . HIS A 1 112 ? 2.147 -16.600 -10.850 1.00 91.81 112 HIS A O 1
ATOM 877 N N . PRO A 1 113 ? 0.054 -16.277 -11.620 1.00 88.44 113 PRO A N 1
ATOM 878 C CA . PRO A 1 113 ? -0.324 -15.283 -10.606 1.00 88.44 113 PRO A CA 1
ATOM 879 C C . PRO A 1 113 ? -0.294 -15.816 -9.161 1.00 88.44 113 PRO A C 1
ATOM 881 O O . PRO A 1 113 ? -0.284 -15.054 -8.189 1.00 88.44 113 PRO A O 1
ATOM 884 N N . GLU A 1 114 ? -0.272 -17.133 -8.973 1.00 89.75 114 GLU A N 1
ATOM 885 C CA . GLU A 1 114 ? -0.133 -17.797 -7.681 1.00 89.75 114 GLU A CA 1
ATOM 886 C C . GLU A 1 114 ? 1.289 -17.742 -7.108 1.00 89.75 114 GLU A C 1
ATOM 888 O O . GLU A 1 114 ? 1.443 -17.791 -5.885 1.00 89.75 114 GLU A O 1
ATOM 893 N N . ARG A 1 115 ? 2.317 -17.611 -7.960 1.00 91.56 115 ARG A N 1
ATOM 894 C CA . ARG A 1 115 ? 3.723 -17.665 -7.531 1.00 91.56 115 ARG A CA 1
ATOM 895 C C . ARG A 1 115 ? 4.163 -16.383 -6.859 1.00 91.56 115 ARG A C 1
ATOM 897 O O . ARG A 1 115 ? 4.839 -16.437 -5.835 1.00 91.56 115 ARG A O 1
ATOM 904 N N . TYR A 1 116 ? 3.780 -15.243 -7.427 1.00 94.88 116 TYR A N 1
ATOM 905 C CA . TYR A 1 116 ? 4.185 -13.932 -6.941 1.00 94.88 116 TYR A CA 1
ATOM 906 C C . TYR A 1 116 ? 3.123 -13.322 -6.033 1.00 94.88 116 TYR A C 1
ATOM 908 O O . TYR A 1 116 ? 1.978 -13.147 -6.442 1.00 94.88 116 TYR A O 1
ATOM 916 N N . LYS A 1 117 ? 3.514 -12.935 -4.816 1.00 95.56 117 LYS A N 1
ATOM 917 C CA . LYS A 1 117 ? 2.652 -12.220 -3.860 1.00 95.56 117 LYS A CA 1
ATOM 918 C C . LYS A 1 117 ? 3.388 -11.045 -3.224 1.00 95.56 117 LYS A C 1
ATOM 920 O O . LYS A 1 117 ? 4.603 -11.090 -3.025 1.00 95.56 117 LYS A O 1
ATOM 925 N N . ILE A 1 118 ? 2.653 -10.003 -2.856 1.00 95.12 118 ILE A N 1
ATOM 926 C CA . ILE A 1 118 ? 3.147 -8.910 -2.015 1.00 95.12 118 ILE A CA 1
ATOM 927 C C . ILE A 1 118 ? 2.827 -9.269 -0.568 1.00 95.12 118 ILE A C 1
ATOM 929 O O . ILE A 1 118 ? 1.662 -9.407 -0.210 1.00 95.12 118 ILE A O 1
ATOM 933 N N . GLN A 1 119 ? 3.842 -9.399 0.281 1.00 94.44 119 GLN A N 1
ATOM 934 C CA . GLN A 1 119 ? 3.652 -9.608 1.712 1.00 94.44 119 GLN A CA 1
ATOM 935 C C . GLN A 1 119 ? 3.879 -8.308 2.470 1.00 94.44 119 GLN A C 1
ATOM 937 O O . GLN A 1 119 ? 4.999 -7.793 2.507 1.00 94.44 119 GLN A O 1
ATOM 942 N N . LEU A 1 120 ? 2.838 -7.811 3.135 1.00 91.69 120 LEU A N 1
ATOM 943 C CA . LEU A 1 120 ? 2.996 -6.747 4.118 1.00 91.69 120 LEU A CA 1
ATOM 944 C C . LEU A 1 120 ? 3.295 -7.358 5.484 1.00 91.69 120 LEU A C 1
ATOM 946 O O . LEU A 1 120 ? 2.583 -8.235 5.972 1.00 91.69 120 LEU A O 1
ATOM 950 N N . THR A 1 121 ? 4.359 -6.867 6.105 1.00 89.00 121 THR A N 1
ATOM 951 C CA . THR A 1 121 ? 4.785 -7.223 7.459 1.00 89.00 121 THR A CA 1
ATOM 952 C C . THR A 1 121 ? 5.021 -5.947 8.254 1.00 89.00 121 THR A C 1
ATOM 954 O O . THR A 1 121 ? 5.351 -4.910 7.680 1.00 89.00 121 THR A O 1
ATOM 957 N N . ALA A 1 122 ? 4.906 -6.015 9.576 1.00 83.62 122 ALA A N 1
ATOM 958 C CA . ALA A 1 122 ? 5.271 -4.915 10.458 1.00 83.62 122 ALA A CA 1
ATOM 959 C C . ALA A 1 122 ? 6.189 -5.408 11.578 1.00 83.62 122 ALA A C 1
ATOM 961 O O . ALA A 1 122 ? 6.042 -6.530 12.060 1.00 83.62 122 ALA A O 1
ATOM 962 N N . LYS A 1 123 ? 7.143 -4.569 11.996 1.00 66.44 123 LYS A N 1
ATOM 963 C CA . LYS A 1 123 ? 7.992 -4.817 13.173 1.00 66.44 123 LYS A CA 1
ATOM 964 C C . LYS A 1 123 ? 7.871 -3.663 14.168 1.00 66.44 123 LYS A C 1
ATOM 966 O O . LYS A 1 123 ? 8.440 -2.612 13.913 1.00 66.44 123 LYS A O 1
ATOM 971 N N . GLY A 1 124 ? 7.196 -3.855 15.301 1.00 58.34 124 GLY A N 1
ATOM 972 C CA . GLY A 1 124 ? 7.106 -2.853 16.376 1.00 58.34 124 GLY A CA 1
ATOM 973 C C . GLY A 1 124 ? 5.691 -2.644 16.929 1.00 58.34 124 GLY A C 1
ATOM 974 O O . GLY A 1 124 ? 4.761 -3.341 16.542 1.00 58.34 124 GLY A O 1
ATOM 975 N N . LEU A 1 125 ? 5.559 -1.658 17.824 1.00 46.75 125 LEU A N 1
ATOM 976 C CA . LEU A 1 125 ? 4.434 -1.405 18.748 1.00 46.75 125 LEU A CA 1
ATOM 977 C C . LEU A 1 125 ? 3.069 -1.000 18.139 1.00 46.75 125 LEU A C 1
ATOM 979 O O . LEU A 1 125 ? 2.168 -0.656 18.893 1.00 46.75 125 LEU A O 1
ATOM 983 N N . GLN A 1 126 ? 2.877 -0.998 16.817 1.00 52.75 126 GLN A N 1
ATOM 984 C CA . GLN A 1 126 ? 1.596 -0.589 16.211 1.00 52.75 126 GLN A CA 1
ATOM 985 C C . GLN A 1 126 ? 1.324 -1.281 14.869 1.00 52.75 126 GLN A C 1
ATOM 987 O O . GLN A 1 126 ? 1.415 -0.666 13.803 1.00 52.75 126 GLN A O 1
ATOM 992 N N . PRO A 1 127 ? 0.893 -2.546 14.908 1.00 53.62 127 PRO A N 1
ATOM 993 C CA . PRO A 1 127 ? -0.433 -2.775 14.358 1.00 53.62 127 PRO A CA 1
ATOM 994 C C . PRO A 1 127 ? -1.185 -3.804 15.197 1.00 53.62 127 PRO A C 1
ATOM 996 O O . PRO A 1 127 ? -1.557 -4.867 14.709 1.00 53.62 127 PRO A O 1
ATOM 999 N N . ASP A 1 128 ? -1.460 -3.494 16.464 1.00 58.50 128 ASP A N 1
ATOM 1000 C CA . ASP A 1 128 ? -2.361 -4.351 17.242 1.00 58.50 128 ASP A CA 1
ATOM 1001 C C . ASP A 1 128 ? -3.777 -4.393 16.658 1.00 58.50 128 ASP A C 1
ATOM 1003 O O . ASP A 1 128 ? -4.499 -5.353 16.900 1.00 58.50 128 ASP A O 1
ATOM 1007 N N . ILE A 1 129 ? -4.124 -3.427 15.801 1.00 69.00 129 ILE A N 1
ATOM 1008 C CA . ILE A 1 129 ? -5.417 -3.357 15.120 1.00 69.00 129 ILE A CA 1
ATOM 1009 C C . ILE A 1 129 ? -5.441 -3.973 13.715 1.00 69.00 129 ILE A C 1
ATOM 1011 O O . ILE A 1 129 ? -6.529 -4.287 13.252 1.00 69.00 129 ILE A O 1
ATOM 1015 N N . TYR A 1 130 ? -4.302 -4.173 13.032 1.00 74.19 130 TYR A N 1
ATOM 1016 C CA . TYR A 1 130 ? -4.280 -4.756 11.678 1.00 74.19 130 TYR A CA 1
ATOM 1017 C C . TYR A 1 130 ? -3.815 -6.209 11.702 1.00 74.19 130 TYR A C 1
ATOM 1019 O O . TYR A 1 130 ? -2.871 -6.568 12.407 1.00 74.19 130 TYR A O 1
ATOM 1027 N N . ALA A 1 131 ? -4.465 -7.050 10.903 1.00 77.50 131 ALA A N 1
ATOM 1028 C CA . ALA A 1 131 ? -4.058 -8.428 10.698 1.00 77.50 131 ALA A CA 1
ATOM 1029 C C . ALA A 1 131 ? -2.843 -8.453 9.758 1.00 77.50 131 ALA A C 1
ATOM 1031 O O . ALA A 1 131 ? -2.959 -8.296 8.543 1.00 77.50 131 ALA A O 1
ATOM 1032 N N . MET A 1 132 ? -1.657 -8.602 10.348 1.00 82.06 132 MET A N 1
ATOM 1033 C CA . MET A 1 132 ? -0.388 -8.779 9.643 1.00 82.06 132 MET A CA 1
ATOM 1034 C C . MET A 1 132 ? 0.344 -10.020 10.192 1.00 82.06 132 MET A C 1
ATOM 1036 O O . MET A 1 132 ? 0.281 -10.258 11.399 1.00 82.06 132 MET A O 1
ATOM 1040 N N . PRO A 1 133 ? 1.078 -10.785 9.360 1.00 88.25 133 PRO A N 1
ATOM 1041 C CA . PRO A 1 133 ? 1.335 -10.538 7.943 1.00 88.25 133 PRO A CA 1
ATOM 1042 C C . PRO A 1 133 ? 0.099 -10.771 7.066 1.00 88.25 133 PRO A C 1
ATOM 1044 O O . PRO A 1 133 ? -0.743 -11.605 7.377 1.00 88.25 133 PRO A O 1
ATOM 1047 N N . VAL A 1 134 ? 0.017 -10.046 5.952 1.00 87.88 134 VAL A N 1
ATOM 1048 C CA . VAL A 1 134 ? -1.032 -10.217 4.936 1.00 87.88 134 VAL A CA 1
ATOM 1049 C C . VAL A 1 134 ? -0.393 -10.337 3.555 1.00 87.88 134 VAL A C 1
ATOM 1051 O O . VAL A 1 134 ? 0.647 -9.727 3.291 1.00 87.88 134 VAL A O 1
ATOM 1054 N N . LEU A 1 135 ? -0.999 -11.157 2.699 1.00 89.62 135 LEU A N 1
ATOM 1055 C CA . LEU A 1 135 ? -0.572 -11.390 1.325 1.00 89.62 135 LEU A CA 1
ATOM 1056 C C . LEU A 1 135 ? -1.559 -10.742 0.356 1.00 89.62 135 LEU A C 1
ATOM 1058 O O . LEU A 1 135 ? -2.767 -10.821 0.558 1.00 89.62 135 LEU A O 1
ATOM 1062 N N . PHE A 1 136 ? -1.026 -10.146 -0.703 1.00 90.06 136 PHE A N 1
ATOM 1063 C CA . PHE A 1 136 ? -1.789 -9.613 -1.822 1.00 90.06 136 PHE A CA 1
ATOM 1064 C C . PHE A 1 136 ? -1.290 -10.208 -3.128 1.00 90.06 136 PHE A C 1
ATOM 1066 O O . PHE A 1 136 ? -0.092 -10.459 -3.296 1.00 90.06 136 PHE A O 1
ATOM 1073 N N . ASP A 1 137 ? -2.214 -10.377 -4.058 1.00 89.00 137 ASP A N 1
ATOM 1074 C CA . ASP A 1 137 ? -1.908 -10.790 -5.417 1.00 89.00 137 ASP A CA 1
ATOM 1075 C C . ASP A 1 137 ? -1.344 -9.607 -6.207 1.00 89.00 137 ASP A C 1
ATOM 1077 O O . ASP A 1 137 ? -1.704 -8.449 -5.974 1.00 89.00 137 ASP A O 1
ATOM 1081 N N . PHE A 1 138 ? -0.435 -9.891 -7.139 1.00 90.12 138 PHE A N 1
ATOM 1082 C CA . PHE A 1 138 ? -0.032 -8.896 -8.125 1.00 90.12 138 PHE A CA 1
ATOM 1083 C C . PHE A 1 138 ? -1.128 -8.746 -9.184 1.00 90.12 138 PHE A C 1
ATOM 1085 O O . PHE A 1 138 ? -1.631 -9.736 -9.702 1.00 90.12 138 PHE A O 1
ATOM 1092 N N . VAL A 1 139 ? -1.449 -7.502 -9.536 1.00 85.69 139 VAL A N 1
ATOM 1093 C CA . VAL A 1 139 ? -2.326 -7.145 -10.659 1.00 85.69 139 VAL A CA 1
ATOM 1094 C C . VAL A 1 139 ? -1.443 -6.637 -11.799 1.00 85.69 139 VAL A C 1
ATOM 1096 O O . VAL A 1 139 ? -1.098 -5.455 -11.858 1.00 85.69 139 VAL A O 1
ATOM 1099 N N . THR A 1 140 ? -0.962 -7.534 -12.657 1.00 88.50 140 THR A N 1
ATOM 1100 C CA . THR A 1 140 ? 0.095 -7.214 -13.634 1.00 88.50 140 THR A CA 1
ATOM 1101 C C . THR A 1 140 ? -0.327 -6.146 -14.644 1.00 88.50 140 THR A C 1
ATOM 1103 O O . THR A 1 140 ? 0.516 -5.365 -15.087 1.00 88.50 140 THR A O 1
ATOM 1106 N N . GLU A 1 141 ? -1.627 -5.996 -14.907 1.00 87.56 141 GLU A N 1
ATOM 1107 C CA . GLU A 1 141 ? -2.227 -4.957 -15.758 1.00 87.56 141 GLU A CA 1
ATOM 1108 C C . GLU A 1 141 ? -1.957 -3.538 -15.258 1.00 87.56 141 GLU A C 1
ATOM 1110 O O . GLU A 1 141 ? -2.107 -2.556 -15.994 1.00 87.56 141 GLU A O 1
ATOM 1115 N N . ASN A 1 142 ? -1.593 -3.414 -13.987 1.00 88.25 142 ASN A N 1
ATOM 1116 C CA . ASN A 1 142 ? -1.310 -2.141 -13.365 1.00 88.25 142 ASN A CA 1
ATOM 1117 C C . ASN A 1 142 ? 0.185 -1.839 -13.218 1.00 88.25 142 ASN A C 1
ATOM 1119 O O . ASN A 1 142 ? 0.557 -0.787 -12.699 1.00 88.25 142 ASN A O 1
ATOM 1123 N N . SER A 1 143 ? 1.045 -2.737 -13.690 1.00 93.94 143 SER A N 1
ATOM 1124 C CA . SER A 1 143 ? 2.443 -2.398 -13.916 1.00 93.94 143 SER A CA 1
ATOM 1125 C C . SER A 1 143 ? 2.562 -1.344 -15.022 1.00 93.94 143 SER A C 1
ATOM 1127 O O . SER A 1 143 ? 1.738 -1.259 -15.937 1.00 93.94 143 SER A O 1
ATOM 1129 N N . LEU A 1 144 ? 3.586 -0.504 -14.926 1.00 95.06 144 LEU A N 1
ATOM 1130 C CA . LEU A 1 144 ? 3.855 0.542 -15.902 1.00 95.06 144 LEU A CA 1
ATOM 1131 C C . LEU A 1 144 ? 5.262 0.383 -16.453 1.00 95.06 144 LEU A C 1
ATOM 1133 O O . LEU A 1 144 ? 6.213 0.192 -15.703 1.00 95.06 144 LEU A O 1
ATOM 1137 N N . ASN A 1 145 ? 5.416 0.494 -17.763 1.00 96.06 145 ASN A N 1
ATOM 1138 C CA . ASN A 1 145 ? 6.731 0.441 -18.381 1.00 96.06 145 ASN A CA 1
ATOM 1139 C C . ASN A 1 145 ? 7.408 1.820 -18.305 1.00 96.06 145 ASN A C 1
ATOM 1141 O O . ASN A 1 145 ? 6.839 2.835 -18.724 1.00 96.06 145 ASN A O 1
ATOM 1145 N N . LEU A 1 146 ? 8.631 1.866 -17.771 1.00 95.19 146 LEU A N 1
ATOM 1146 C CA . LEU A 1 146 ? 9.347 3.121 -17.529 1.00 95.19 146 LEU A CA 1
ATOM 1147 C C . LEU A 1 146 ? 9.694 3.878 -18.816 1.00 95.19 146 LEU A C 1
ATOM 1149 O O . LEU A 1 146 ? 9.678 5.108 -18.798 1.00 95.19 146 LEU A O 1
ATOM 1153 N N . ALA A 1 147 ? 9.949 3.180 -19.927 1.00 94.06 147 ALA A N 1
ATOM 1154 C CA . ALA A 1 147 ? 10.226 3.821 -21.212 1.00 94.06 147 ALA A CA 1
ATOM 1155 C C . ALA A 1 147 ? 9.000 4.585 -21.736 1.00 94.06 147 ALA A C 1
ATOM 1157 O O . ALA A 1 147 ? 9.120 5.706 -22.226 1.00 94.06 147 ALA A O 1
ATOM 1158 N N . TYR A 1 148 ? 7.801 4.014 -21.576 1.00 93.50 148 TYR A N 1
ATOM 1159 C CA . TYR A 1 148 ? 6.560 4.691 -21.960 1.00 93.50 148 TYR A CA 1
ATOM 1160 C C . TYR A 1 148 ? 6.304 5.914 -21.080 1.00 93.50 148 TYR A C 1
ATOM 1162 O O . TYR A 1 148 ? 5.996 6.984 -21.598 1.00 93.50 148 TYR A O 1
ATOM 1170 N N . LEU A 1 149 ? 6.495 5.790 -19.763 1.00 93.50 149 LEU A N 1
ATOM 1171 C CA . LEU A 1 149 ? 6.332 6.915 -18.840 1.00 93.50 149 LEU A CA 1
ATOM 1172 C C . LEU A 1 149 ? 7.331 8.051 -19.115 1.00 93.50 149 LEU A C 1
ATOM 1174 O O . LEU A 1 149 ? 6.981 9.224 -18.968 1.00 93.50 149 LEU A O 1
ATOM 1178 N N . GLN A 1 150 ? 8.565 7.729 -19.509 1.00 92.38 150 GLN A N 1
ATOM 1179 C CA . GLN A 1 150 ? 9.592 8.717 -19.854 1.00 92.38 150 GLN A CA 1
ATOM 1180 C C . GLN A 1 150 ? 9.164 9.605 -21.032 1.00 92.38 150 GLN A C 1
ATOM 1182 O O . GLN A 1 150 ? 9.433 10.804 -21.013 1.00 92.38 150 GLN A O 1
ATOM 1187 N N . ASN A 1 151 ? 8.461 9.034 -22.012 1.00 90.69 151 ASN A N 1
ATOM 1188 C CA . ASN A 1 151 ? 8.022 9.732 -23.224 1.00 90.69 151 ASN A CA 1
ATOM 1189 C C . ASN A 1 151 ? 6.714 10.527 -23.055 1.00 90.69 151 ASN A C 1
ATOM 1191 O O . ASN A 1 151 ? 6.289 11.207 -23.985 1.00 90.69 151 ASN A O 1
ATOM 1195 N N . MET A 1 152 ? 6.068 10.448 -21.890 1.00 91.19 152 MET A N 1
ATOM 1196 C CA . MET A 1 152 ? 4.834 11.179 -21.588 1.00 91.19 152 MET A CA 1
ATOM 1197 C C . MET A 1 152 ? 5.116 12.551 -20.972 1.00 91.19 152 MET A C 1
ATOM 1199 O O . MET A 1 152 ? 6.170 12.788 -20.375 1.00 91.19 152 MET A O 1
ATOM 1203 N N . ASP A 1 153 ? 4.143 13.456 -21.041 1.00 92.75 153 ASP A N 1
ATOM 1204 C CA . ASP A 1 153 ? 4.185 14.680 -20.244 1.00 92.75 153 ASP A CA 1
ATOM 1205 C C . ASP A 1 153 ? 3.819 14.417 -18.764 1.00 92.75 153 ASP A C 1
ATOM 1207 O O . ASP A 1 153 ? 3.433 13.317 -18.354 1.00 92.75 153 ASP A O 1
ATOM 1211 N N . VAL A 1 154 ? 3.988 15.435 -17.916 1.00 86.06 154 VAL A N 1
ATOM 1212 C CA . VAL A 1 154 ? 3.723 15.324 -16.471 1.00 86.06 154 VAL A CA 1
ATOM 1213 C C . VAL A 1 154 ? 2.244 15.041 -16.180 1.00 86.06 154 VAL A C 1
ATOM 1215 O O . VAL A 1 154 ? 1.943 14.266 -15.273 1.00 86.06 154 VAL A O 1
ATOM 1218 N N . THR A 1 155 ? 1.326 15.635 -16.939 1.00 85.50 155 THR A N 1
ATOM 1219 C CA . THR A 1 155 ? -0.122 15.499 -16.742 1.00 85.50 155 THR A CA 1
ATOM 1220 C C . THR A 1 155 ? -0.583 14.081 -17.066 1.00 85.50 155 THR A C 1
ATOM 1222 O O . THR A 1 155 ? -1.257 13.450 -16.252 1.00 85.50 155 THR A O 1
ATOM 1225 N N . GLN A 1 156 ? -0.153 13.543 -18.206 1.00 88.25 156 GLN A N 1
ATOM 1226 C CA . GLN A 1 156 ? -0.421 12.172 -18.639 1.00 88.25 156 GLN A CA 1
ATOM 1227 C C . GLN A 1 156 ? 0.119 11.152 -17.635 1.00 88.25 156 GLN A C 1
ATOM 1229 O O . GLN A 1 156 ? -0.602 10.240 -17.225 1.00 88.25 156 GLN A O 1
ATOM 1234 N N . ARG A 1 157 ? 1.360 11.342 -17.165 1.00 89.31 157 ARG A N 1
ATOM 1235 C CA . ARG A 1 157 ? 1.937 10.490 -16.118 1.00 89.31 157 ARG A CA 1
ATOM 1236 C C . ARG A 1 157 ? 1.116 10.519 -14.836 1.00 89.31 157 ARG A C 1
ATOM 1238 O O . ARG A 1 157 ? 0.858 9.466 -14.266 1.00 89.31 157 ARG A O 1
ATOM 1245 N N . ASN A 1 158 ? 0.696 11.699 -14.381 1.00 84.06 158 ASN A N 1
ATOM 1246 C CA . ASN A 1 158 ? -0.095 11.826 -13.157 1.00 84.06 158 ASN A CA 1
ATOM 1247 C C . ASN A 1 158 ? -1.435 11.088 -13.259 1.00 84.06 158 ASN A C 1
ATOM 1249 O O . ASN A 1 158 ? -1.835 10.429 -12.300 1.00 84.06 158 ASN A O 1
ATOM 1253 N N . LEU A 1 159 ? -2.099 11.143 -14.418 1.00 80.69 159 LEU A N 1
ATOM 1254 C CA . LEU A 1 159 ? -3.326 10.382 -14.665 1.00 80.69 159 LEU A CA 1
ATOM 1255 C C . LEU A 1 159 ? -3.079 8.870 -14.618 1.00 80.69 159 LEU A C 1
ATOM 1257 O O . LEU A 1 159 ? -3.822 8.156 -13.946 1.00 80.69 159 LEU A O 1
ATOM 1261 N N . LEU A 1 160 ? -2.008 8.383 -15.252 1.00 84.69 160 LEU A N 1
ATOM 1262 C CA . LEU A 1 160 ? -1.650 6.965 -15.178 1.00 84.69 160 LEU A CA 1
ATOM 1263 C C . LEU A 1 160 ? -1.313 6.530 -13.755 1.00 84.69 160 LEU A C 1
ATOM 1265 O O . LEU A 1 160 ? -1.769 5.474 -13.325 1.00 84.69 160 LEU A O 1
ATOM 1269 N N . TRP A 1 161 ? -0.581 7.344 -12.993 1.00 86.94 161 TRP A N 1
ATOM 1270 C CA . TRP A 1 161 ? -0.293 7.032 -11.596 1.00 86.94 161 TRP A CA 1
ATOM 1271 C C . TRP A 1 161 ? -1.560 6.883 -10.761 1.00 86.94 161 TRP A C 1
ATOM 1273 O O . TRP A 1 161 ? -1.629 5.964 -9.947 1.00 86.94 161 TRP A O 1
ATOM 1283 N N . LEU A 1 162 ? -2.557 7.748 -10.968 1.00 79.56 162 LEU A N 1
ATOM 1284 C CA . LEU A 1 162 ? -3.847 7.666 -10.279 1.00 79.56 162 LEU A CA 1
ATOM 1285 C C . LEU A 1 162 ? -4.617 6.390 -10.636 1.00 79.56 162 LEU A C 1
ATOM 1287 O O . LEU A 1 162 ? -5.249 5.805 -9.765 1.00 79.56 162 LEU A O 1
ATOM 1291 N N . GLN A 1 163 ? -4.552 5.955 -11.893 1.00 82.06 163 GLN A N 1
ATOM 1292 C CA . GLN A 1 163 ? -5.271 4.771 -12.370 1.00 82.06 163 GLN A CA 1
ATOM 1293 C C . GLN A 1 163 ? -4.582 3.455 -11.991 1.00 82.06 163 GLN A C 1
ATOM 1295 O O . GLN A 1 163 ? -5.252 2.454 -11.756 1.00 82.06 163 GLN A O 1
ATOM 1300 N N . LYS A 1 164 ? -3.247 3.441 -11.973 1.00 86.38 164 LYS A N 1
ATOM 1301 C CA . LYS A 1 164 ? -2.444 2.210 -11.928 1.00 86.38 164 LYS A CA 1
ATOM 1302 C C . LYS A 1 164 ? -1.836 1.930 -10.554 1.00 86.38 164 LYS A C 1
ATOM 1304 O O . LYS A 1 164 ? -1.475 0.794 -10.273 1.00 86.38 164 LYS A O 1
ATOM 1309 N N . THR A 1 165 ? -1.768 2.922 -9.666 1.00 84.62 165 THR A N 1
ATOM 1310 C CA . THR A 1 165 ? -1.286 2.712 -8.291 1.00 84.62 165 THR A CA 1
ATOM 1311 C C . THR A 1 165 ? -2.391 2.119 -7.419 1.00 84.62 165 THR A C 1
ATOM 1313 O O . THR A 1 165 ? -3.409 2.771 -7.191 1.00 84.62 165 THR A O 1
ATOM 1316 N N . TRP A 1 166 ? -2.194 0.912 -6.880 1.00 84.38 166 TRP A N 1
ATOM 1317 C CA . TRP A 1 166 ? -3.239 0.234 -6.090 1.00 84.38 166 TRP A CA 1
ATOM 1318 C C . TRP A 1 166 ? -3.413 0.878 -4.731 1.00 84.38 166 TRP A C 1
ATOM 1320 O O . TRP A 1 166 ? -2.455 1.374 -4.148 1.00 84.38 166 TRP A O 1
ATOM 1330 N N . MET A 1 167 ? -4.620 0.794 -4.187 1.00 84.06 167 MET A N 1
ATOM 1331 C CA . MET A 1 167 ? -4.846 1.013 -2.766 1.00 84.06 167 MET A CA 1
ATOM 1332 C C . MET A 1 167 ? -5.016 -0.352 -2.103 1.00 84.06 167 MET A C 1
ATOM 1334 O O . MET A 1 167 ? -6.054 -0.990 -2.269 1.00 84.06 167 MET A O 1
ATOM 1338 N N . LEU A 1 168 ? -3.996 -0.828 -1.387 1.00 83.81 168 LEU A N 1
ATOM 1339 C CA . LEU A 1 168 ? -4.094 -2.111 -0.691 1.00 83.81 168 LEU A CA 1
ATOM 1340 C C . LEU A 1 168 ? -4.935 -1.944 0.573 1.00 83.81 168 LEU A C 1
ATOM 1342 O O . LEU A 1 168 ? -4.587 -1.167 1.464 1.00 83.81 168 LEU A O 1
ATOM 1346 N N . SER A 1 169 ? -6.031 -2.695 0.659 1.00 79.44 169 SER A N 1
ATOM 1347 C CA . SER A 1 169 ? -6.862 -2.749 1.859 1.00 79.44 169 SER A CA 1
ATOM 1348 C C . SER A 1 169 ? -6.261 -3.739 2.851 1.00 79.44 169 SER A C 1
ATOM 1350 O O . SER A 1 169 ? -6.266 -4.945 2.612 1.00 79.44 169 SER A O 1
ATOM 1352 N N . VAL A 1 170 ? -5.704 -3.235 3.954 1.00 79.25 170 VAL A N 1
ATOM 1353 C CA . VAL A 1 170 ? -5.142 -4.085 5.010 1.00 79.25 170 VAL A CA 1
ATOM 1354 C C . VAL A 1 170 ? -6.249 -4.408 6.014 1.00 79.25 170 VAL A C 1
ATOM 1356 O O . VAL A 1 170 ? -6.794 -3.476 6.610 1.00 79.25 170 VAL A O 1
ATOM 1359 N N . PRO A 1 171 ? -6.586 -5.692 6.222 1.00 69.75 171 PRO A N 1
ATOM 1360 C CA . PRO A 1 171 ? -7.652 -6.070 7.137 1.00 69.75 171 PRO A CA 1
ATOM 1361 C C . PRO A 1 171 ? -7.306 -5.711 8.584 1.00 69.75 171 PRO A C 1
ATOM 1363 O O . PRO A 1 171 ? -6.149 -5.782 9.010 1.00 69.75 171 PRO A O 1
ATOM 1366 N N . LEU A 1 172 ? -8.332 -5.348 9.350 1.00 72.31 172 LEU A N 1
ATOM 1367 C CA . LEU A 1 172 ? -8.240 -5.222 10.802 1.00 72.31 172 LEU A CA 1
ATOM 1368 C C . LEU A 1 172 ? -8.263 -6.622 11.447 1.00 72.31 172 LEU A C 1
ATOM 1370 O O . LEU A 1 172 ? -8.828 -7.552 10.873 1.00 72.31 172 LEU A O 1
ATOM 1374 N N . LYS A 1 173 ? -7.652 -6.800 12.627 1.00 70.31 173 LYS A N 1
ATOM 1375 C CA . LYS A 1 173 ? -7.806 -8.040 13.415 1.00 70.31 173 LYS A CA 1
ATOM 1376 C C . LYS A 1 173 ? -9.275 -8.205 13.826 1.00 70.31 173 LYS A C 1
ATOM 1378 O O . LYS A 1 173 ? -9.946 -7.207 14.075 1.00 70.31 173 LYS A O 1
ATOM 1383 N N . GLU A 1 174 ? -9.765 -9.437 13.956 1.00 58.38 174 GLU A N 1
ATOM 1384 C CA . GLU A 1 174 ? -11.153 -9.709 14.381 1.00 58.38 174 GLU A CA 1
ATOM 1385 C C . GLU A 1 174 ? -11.509 -9.040 15.723 1.00 58.38 174 GLU A C 1
ATOM 1387 O O . GLU A 1 174 ? -12.577 -8.442 15.847 1.00 58.38 174 GLU A O 1
ATOM 1392 N N . ASP A 1 175 ? -10.580 -8.991 16.682 1.00 53.88 175 ASP A N 1
ATOM 1393 C CA . ASP A 1 175 ? -10.773 -8.267 17.950 1.00 53.88 175 ASP A CA 1
ATOM 1394 C C . ASP A 1 175 ? -10.860 -6.740 17.761 1.00 53.88 175 ASP A C 1
ATOM 1396 O O . ASP A 1 175 ? -11.532 -6.039 18.518 1.00 53.88 175 ASP A O 1
ATOM 1400 N N . ALA A 1 176 ? -10.215 -6.198 16.725 1.00 47.34 176 ALA A N 1
ATOM 1401 C CA . ALA A 1 176 ? -10.343 -4.797 16.338 1.00 47.34 176 ALA A CA 1
ATOM 1402 C C . ALA A 1 176 ? -11.632 -4.530 15.545 1.00 47.34 176 ALA A C 1
ATOM 1404 O O . ALA A 1 176 ? -12.118 -3.407 15.585 1.00 47.34 176 ALA A O 1
ATOM 1405 N N . LEU A 1 177 ? -12.229 -5.534 14.887 1.00 46.66 177 LEU A N 1
ATOM 1406 C CA . LEU A 1 177 ? -13.574 -5.453 14.297 1.00 46.66 177 LEU A CA 1
ATOM 1407 C C . LEU A 1 177 ? -14.666 -5.458 15.378 1.00 46.66 177 LEU A C 1
ATOM 1409 O O . LEU A 1 177 ? -15.649 -4.738 15.239 1.00 46.66 177 LEU A O 1
ATOM 1413 N N . GLN A 1 178 ? -14.472 -6.187 16.485 1.00 45.19 178 GLN A N 1
ATOM 1414 C CA . GLN A 1 178 ? -15.363 -6.124 17.655 1.00 45.19 178 GLN A CA 1
ATOM 1415 C C . GLN A 1 178 ? -15.236 -4.807 18.440 1.00 45.19 178 GLN A C 1
ATOM 1417 O O . GLN A 1 178 ? -16.213 -4.352 19.031 1.00 45.19 178 GLN A O 1
ATOM 1422 N N . ASN A 1 179 ? -14.051 -4.186 18.419 1.00 42.28 179 ASN A N 1
ATOM 1423 C CA . ASN A 1 179 ? -13.786 -2.865 19.003 1.00 42.28 179 ASN A CA 1
ATOM 1424 C C . ASN A 1 179 ? -13.902 -1.712 17.995 1.00 42.28 179 ASN A C 1
ATOM 1426 O O . ASN A 1 179 ? -13.700 -0.554 18.362 1.00 42.28 179 ASN A O 1
ATOM 1430 N N . THR A 1 180 ? -14.232 -1.999 16.734 1.00 41.22 180 THR A N 1
ATOM 1431 C CA . THR A 1 180 ? -14.734 -0.964 15.839 1.00 41.22 180 THR A CA 1
ATOM 1432 C C . THR A 1 180 ? -16.142 -0.718 16.340 1.00 41.22 180 THR A C 1
ATOM 1434 O O . THR A 1 180 ? -16.932 -1.666 16.343 1.00 41.22 180 THR A O 1
ATOM 1437 N N . PRO A 1 181 ? -16.480 0.484 16.828 1.00 44.22 181 PRO A N 1
ATOM 1438 C CA . PRO A 1 181 ? -17.851 0.737 17.195 1.00 44.22 181 PRO A CA 1
ATOM 1439 C C . PRO A 1 181 ? -18.714 0.447 15.966 1.00 44.22 181 PRO A C 1
ATOM 1441 O O . PRO A 1 181 ? -18.639 1.156 14.964 1.00 44.22 181 PRO A O 1
ATOM 1444 N N . GLN A 1 182 ? -19.496 -0.636 16.017 1.00 43.44 182 GLN A N 1
ATOM 1445 C CA . GLN A 1 182 ? -20.632 -0.790 15.126 1.00 43.44 182 GLN A CA 1
ATOM 1446 C C . GLN A 1 182 ? -21.465 0.456 15.372 1.00 43.44 182 GLN A C 1
ATOM 1448 O O . GLN A 1 182 ? -22.075 0.564 16.435 1.00 43.44 182 GLN A O 1
ATOM 1453 N N . ILE A 1 183 ? -21.425 1.400 14.433 1.00 51.19 183 ILE A N 1
ATOM 1454 C CA . ILE A 1 183 ? -22.375 2.497 14.406 1.00 51.19 183 ILE A CA 1
ATOM 1455 C C . ILE A 1 183 ? -23.717 1.812 14.182 1.00 51.19 183 ILE A C 1
ATOM 1457 O O . ILE A 1 183 ? -24.027 1.366 13.081 1.00 51.19 183 ILE A O 1
ATOM 1461 N N . ILE A 1 184 ? -24.453 1.600 15.268 1.00 53.50 184 ILE A N 1
ATOM 1462 C CA . ILE A 1 184 ? -25.832 1.146 15.175 1.00 53.50 184 ILE A CA 1
ATOM 1463 C C . ILE A 1 184 ? -26.636 2.400 14.865 1.00 53.50 184 ILE A C 1
ATOM 1465 O O . ILE A 1 184 ? -26.700 3.316 15.691 1.00 53.50 184 ILE A O 1
ATOM 1469 N N . ASP A 1 185 ? -27.250 2.436 13.688 1.00 51.53 185 ASP A N 1
ATOM 1470 C CA . ASP A 1 185 ? -28.193 3.489 13.340 1.00 51.53 185 ASP A CA 1
ATOM 1471 C C . ASP A 1 185 ? -29.383 3.403 14.299 1.00 51.53 185 ASP A C 1
ATOM 1473 O O . ASP A 1 185 ? -30.076 2.387 14.380 1.00 51.53 185 ASP A O 1
ATOM 1477 N N . THR A 1 186 ? -29.592 4.452 15.092 1.00 60.03 186 THR A N 1
ATOM 1478 C CA . THR A 1 186 ? -30.721 4.542 16.022 1.00 60.03 186 THR A CA 1
ATOM 1479 C C . THR A 1 186 ? -31.475 5.836 15.759 1.00 60.03 186 THR A C 1
ATOM 1481 O O . THR A 1 186 ? -30.893 6.920 15.754 1.00 60.03 186 THR A O 1
ATOM 1484 N N . THR A 1 187 ? -32.789 5.754 15.569 1.00 59.66 187 THR A N 1
ATOM 1485 C CA . THR A 1 187 ? -33.642 6.942 15.448 1.00 59.66 187 THR A CA 1
ATOM 1486 C C . THR A 1 187 ? -34.346 7.202 16.772 1.00 59.66 187 THR A C 1
ATOM 1488 O O . THR A 1 187 ? -35.004 6.318 17.316 1.00 59.66 187 THR A O 1
ATOM 1491 N N . LEU A 1 188 ? -34.221 8.421 17.291 1.00 61.94 188 LEU A N 1
ATOM 1492 C CA . LEU A 1 188 ? -35.017 8.903 18.409 1.00 61.94 188 LEU A CA 1
ATOM 1493 C C . LEU A 1 188 ? -36.136 9.803 17.871 1.00 61.94 188 LEU A C 1
ATOM 1495 O O . LEU A 1 188 ? -35.868 10.839 17.259 1.00 61.94 188 LEU A O 1
ATOM 1499 N N . TYR A 1 189 ? -37.382 9.404 18.117 1.00 56.41 189 TYR A N 1
ATOM 1500 C CA . TYR A 1 189 ? -38.578 10.155 17.735 1.00 56.41 189 TYR A CA 1
ATOM 1501 C C . TYR A 1 189 ? -39.164 10.869 18.952 1.00 56.41 189 TYR A C 1
ATOM 1503 O O . TYR A 1 189 ? -39.433 10.226 19.968 1.00 56.41 189 TYR A O 1
ATOM 1511 N N . PHE A 1 190 ? -39.401 12.177 18.837 1.00 63.19 190 PHE A N 1
ATOM 1512 C CA . PHE A 1 190 ? -40.073 12.967 19.871 1.00 63.19 190 PHE A CA 1
ATOM 1513 C C . PHE A 1 190 ? -41.095 13.920 19.246 1.00 63.19 190 PHE A C 1
ATOM 1515 O O . PHE A 1 190 ? -40.904 14.412 18.134 1.00 63.19 190 PHE A O 1
ATOM 1522 N N . ARG A 1 191 ? -42.171 14.201 19.986 1.00 53.50 191 ARG A N 1
ATOM 1523 C CA . ARG A 1 191 ? -43.180 15.204 19.618 1.00 53.50 191 ARG A CA 1
ATOM 1524 C C . ARG A 1 191 ? -42.854 16.555 20.256 1.00 53.50 191 ARG A C 1
ATOM 1526 O O . ARG A 1 191 ? -42.318 16.601 21.364 1.00 53.50 191 ARG A O 1
ATOM 1533 N N . LEU A 1 192 ? -43.215 17.652 19.588 1.00 53.16 192 LEU A N 1
ATOM 1534 C CA . LEU A 1 192 ? -42.988 19.051 19.992 1.00 53.16 192 LEU A CA 1
ATOM 1535 C C . LEU A 1 192 ? -43.789 19.522 21.219 1.00 53.16 192 LEU A C 1
ATOM 1537 O O . LEU A 1 192 ? -43.983 20.720 21.422 1.00 53.16 192 LEU A O 1
ATOM 1541 N N . GLN A 1 193 ? -44.208 18.627 22.113 1.00 56.56 193 GLN A N 1
ATOM 1542 C CA . GLN A 1 193 ? -44.635 19.072 23.433 1.00 56.56 193 GLN A CA 1
ATOM 1543 C C . GLN A 1 193 ? -43.381 19.408 24.245 1.00 56.56 193 GLN A C 1
ATOM 1545 O O . GLN A 1 193 ? -42.476 18.592 24.397 1.00 56.56 193 GLN A O 1
ATOM 1550 N N . LYS A 1 194 ? -43.311 20.633 24.782 1.00 53.31 194 LYS A N 1
ATOM 1551 C CA . LYS A 1 194 ? -42.154 21.204 25.512 1.00 53.31 194 LYS A CA 1
ATOM 1552 C C . LYS A 1 194 ? -41.599 20.305 26.638 1.00 53.31 194 LYS A C 1
ATOM 1554 O O . LYS A 1 194 ? -40.477 20.521 27.096 1.00 53.31 194 LYS A O 1
ATOM 1559 N N . ASN A 1 195 ? -42.368 19.306 27.068 1.00 58.16 195 ASN A N 1
ATOM 1560 C CA . ASN A 1 195 ? -42.018 18.356 28.117 1.00 58.16 195 ASN A CA 1
ATOM 1561 C C . ASN A 1 195 ? -41.405 17.039 27.603 1.00 58.16 195 ASN A C 1
ATOM 1563 O O . ASN A 1 195 ? -40.675 16.420 28.372 1.00 58.16 195 ASN A O 1
ATOM 1567 N N . ASP A 1 196 ? -41.581 16.680 26.327 1.00 67.06 196 ASP A N 1
ATOM 1568 C CA . ASP A 1 196 ? -41.162 15.380 25.772 1.00 67.06 196 ASP A CA 1
ATOM 1569 C C . ASP A 1 196 ? -39.741 15.388 25.190 1.00 67.06 196 ASP A C 1
ATOM 1571 O O . ASP A 1 196 ? -39.134 14.335 25.002 1.00 67.06 196 ASP A O 1
ATOM 1575 N N . ILE A 1 197 ? -39.164 16.570 24.944 1.00 72.00 197 ILE A N 1
ATOM 1576 C CA . ILE A 1 197 ? -37.776 16.690 24.476 1.00 72.00 197 ILE A CA 1
ATOM 1577 C C . ILE A 1 197 ? -36.823 16.303 25.622 1.00 72.00 197 ILE A C 1
ATOM 1579 O O . ILE A 1 197 ? -36.849 16.982 26.659 1.00 72.00 197 ILE A O 1
ATOM 1583 N N . PRO A 1 198 ? -35.931 15.306 25.449 1.00 76.75 198 PRO A N 1
ATOM 1584 C CA . PRO A 1 198 ? -34.955 14.920 26.463 1.00 76.75 198 PRO A CA 1
ATOM 1585 C C . PRO A 1 198 ? -34.121 16.106 26.951 1.00 76.75 198 PRO A C 1
ATOM 1587 O O . PRO A 1 198 ? -33.669 16.935 26.155 1.00 76.75 198 PRO A O 1
ATOM 1590 N N . ALA A 1 199 ? -33.877 16.186 28.261 1.00 80.94 199 ALA A N 1
ATOM 1591 C CA . ALA A 1 199 ? -33.167 17.313 28.868 1.00 80.94 199 ALA A CA 1
ATOM 1592 C C . ALA A 1 199 ? -31.764 17.524 28.271 1.00 80.94 199 ALA A C 1
ATOM 1594 O O . ALA A 1 199 ? -31.302 18.659 28.168 1.00 80.94 199 ALA A O 1
ATOM 1595 N N . ALA A 1 200 ? -31.123 16.455 27.794 1.00 78.31 200 ALA A N 1
ATOM 1596 C CA . ALA A 1 200 ? -29.829 16.521 27.123 1.00 78.31 200 ALA A CA 1
ATOM 1597 C C . ALA A 1 200 ? -29.848 17.376 25.847 1.00 78.31 200 ALA A C 1
ATOM 1599 O O . ALA A 1 200 ? -28.939 18.179 25.616 1.00 78.31 200 ALA A O 1
ATOM 1600 N N . LEU A 1 201 ? -30.917 17.259 25.054 1.00 76.50 201 LEU A N 1
ATOM 1601 C CA . LEU A 1 201 ? -31.098 18.025 23.821 1.00 76.50 201 LEU A CA 1
ATOM 1602 C C . LEU A 1 201 ? -31.431 19.493 24.108 1.00 76.50 201 LEU A C 1
ATOM 1604 O O . LEU A 1 201 ? -31.178 20.348 23.268 1.00 76.50 201 LEU A O 1
ATOM 1608 N N . ARG A 1 202 ? -31.882 19.818 25.329 1.00 74.00 202 ARG A N 1
ATOM 1609 C CA . ARG A 1 202 ? -32.123 21.202 25.775 1.00 74.00 202 ARG A CA 1
ATOM 1610 C C . ARG A 1 202 ? -30.857 21.996 26.082 1.00 74.00 202 ARG A C 1
ATOM 1612 O O . ARG A 1 202 ? -30.934 23.188 26.385 1.00 74.00 202 ARG A O 1
ATOM 1619 N N . THR A 1 203 ? -29.687 21.372 25.976 1.00 70.81 203 THR A N 1
ATOM 1620 C CA . THR A 1 203 ? -28.392 22.015 26.220 1.00 70.81 203 THR A CA 1
ATOM 1621 C C . THR A 1 203 ? -27.639 22.313 24.919 1.00 70.81 203 THR A C 1
ATOM 1623 O O . THR A 1 203 ? -27.899 21.711 23.877 1.00 70.81 203 THR A O 1
ATOM 1626 N N . LYS A 1 204 ? -26.701 23.271 24.946 1.00 64.06 204 LYS A N 1
ATOM 1627 C CA . LYS A 1 204 ? -25.807 23.528 23.802 1.00 64.06 204 LYS A CA 1
ATOM 1628 C C . LYS A 1 204 ? -24.938 22.289 23.512 1.00 64.06 204 LYS A C 1
ATOM 1630 O O . LYS A 1 204 ? -24.489 21.657 24.468 1.00 64.06 204 LYS A O 1
ATOM 1635 N N . PRO A 1 205 ? -24.633 21.979 22.235 1.00 64.19 205 PRO A N 1
ATOM 1636 C CA . PRO A 1 205 ? -24.978 22.728 21.016 1.00 64.19 205 PRO A CA 1
ATOM 1637 C C . PRO A 1 205 ? -26.349 22.374 20.406 1.00 64.19 205 PRO A C 1
ATOM 1639 O O . PRO A 1 205 ? -26.705 22.910 19.363 1.00 64.19 205 PRO A O 1
ATOM 1642 N N . TYR A 1 206 ? -27.113 21.465 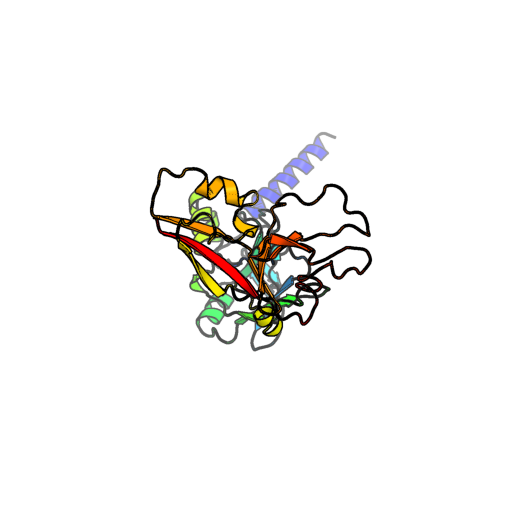21.010 1.00 71.12 206 TYR A N 1
ATOM 1643 C CA . TYR A 1 206 ? -28.330 20.920 20.399 1.00 71.12 206 TYR A CA 1
ATOM 1644 C C . TYR A 1 206 ? -29.537 21.852 20.535 1.00 71.12 206 TYR A C 1
ATOM 1646 O O . TYR A 1 206 ? -30.384 21.890 19.649 1.00 71.12 206 TYR A O 1
ATOM 1654 N N . ASN A 1 207 ? -29.583 22.683 21.579 1.00 66.12 207 ASN A N 1
ATOM 1655 C CA . ASN A 1 207 ? -30.677 23.638 21.774 1.00 66.12 207 ASN A CA 1
ATOM 1656 C C . ASN A 1 207 ? -30.790 24.711 20.679 1.00 66.12 207 ASN A C 1
ATOM 1658 O O . ASN A 1 207 ? -31.878 25.229 20.450 1.00 66.12 207 ASN A O 1
ATOM 1662 N N . THR A 1 208 ? -29.695 25.023 19.980 1.00 62.25 208 THR A N 1
ATOM 1663 C CA . THR A 1 208 ? -29.702 25.932 18.824 1.00 62.25 208 THR A CA 1
ATOM 1664 C C . THR A 1 208 ? -30.187 25.261 17.541 1.00 62.25 208 THR A C 1
ATOM 1666 O O . THR A 1 208 ? -30.422 25.953 16.558 1.00 62.25 208 THR A O 1
ATOM 1669 N N . MET A 1 209 ? -30.322 23.930 17.523 1.00 61.09 209 MET A N 1
ATOM 1670 C CA . MET A 1 209 ? -30.753 23.180 16.338 1.00 61.09 209 MET A CA 1
ATOM 1671 C C . MET A 1 209 ? -32.275 23.153 16.166 1.00 61.09 209 MET A C 1
ATOM 1673 O O . MET A 1 209 ? -32.721 22.850 15.070 1.00 61.09 209 MET A O 1
ATOM 1677 N N . TYR A 1 210 ? -33.051 23.501 17.202 1.00 58.91 210 TYR A N 1
ATOM 1678 C CA . TYR A 1 210 ? -34.521 23.552 17.152 1.00 58.91 210 TYR A CA 1
ATOM 1679 C C . TYR A 1 210 ? -35.127 24.838 17.744 1.00 58.91 210 TYR A C 1
ATOM 1681 O O . TYR A 1 210 ? -36.342 24.956 17.876 1.00 58.91 210 TYR A O 1
ATOM 1689 N N . SER A 1 211 ? -34.306 25.835 18.098 1.00 53.34 211 SER A N 1
ATOM 1690 C CA . SER A 1 211 ? -34.771 27.119 18.657 1.00 53.34 211 SER A CA 1
ATOM 1691 C C . SER A 1 211 ? -35.621 27.962 17.694 1.00 53.34 211 SER A C 1
ATOM 1693 O O . SER A 1 211 ? -36.170 28.983 18.100 1.00 53.34 211 SER A O 1
ATOM 1695 N N . ASP A 1 212 ? -35.723 27.550 16.431 1.00 53.19 212 ASP A N 1
ATOM 1696 C CA . ASP A 1 212 ? -36.556 28.173 15.410 1.00 53.19 212 ASP A CA 1
ATOM 1697 C C . ASP A 1 212 ? -37.885 27.400 15.308 1.00 53.19 212 ASP A C 1
ATOM 1699 O O . ASP A 1 212 ? -38.048 26.472 14.514 1.00 53.19 212 ASP A O 1
ATOM 1703 N N . VAL A 1 213 ? -38.828 27.763 16.184 1.00 47.81 213 VAL A N 1
ATOM 1704 C CA . VAL A 1 213 ? -40.146 27.117 16.392 1.00 47.81 213 VAL A CA 1
ATOM 1705 C C . VAL A 1 213 ? -41.078 27.257 15.170 1.00 47.81 213 VAL A C 1
ATOM 1707 O O . VAL A 1 213 ? -42.213 26.796 15.180 1.00 47.81 213 VAL A O 1
ATOM 1710 N N . SER A 1 214 ? -40.607 27.903 14.100 1.00 49.22 214 SER A N 1
ATOM 1711 C CA . SER A 1 214 ? -41.356 28.195 12.877 1.00 49.22 214 SER A CA 1
ATOM 1712 C 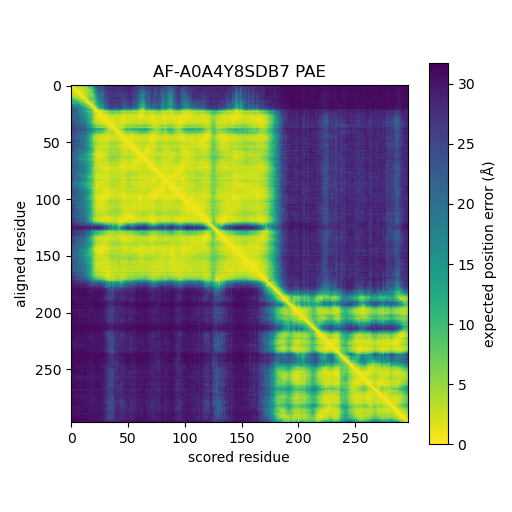C . SER A 1 214 ? -41.337 27.068 11.832 1.00 49.22 214 SER A C 1
ATOM 1714 O O . SER A 1 214 ? -42.028 27.173 10.820 1.00 49.22 214 SER A O 1
ATOM 1716 N N . LYS A 1 215 ? -40.569 25.987 12.040 1.00 46.72 215 LYS A N 1
ATOM 1717 C CA . LYS A 1 215 ? -40.399 24.914 11.041 1.00 46.72 215 LYS A CA 1
ATOM 1718 C C . LYS A 1 215 ? -40.773 23.555 11.627 1.00 46.72 215 LYS A C 1
ATOM 1720 O O . LYS A 1 215 ? -39.998 22.981 12.387 1.00 46.72 215 LYS A O 1
ATOM 1725 N N . ALA A 1 216 ? -41.950 23.057 11.259 1.00 47.66 216 ALA A N 1
ATOM 1726 C CA . ALA A 1 216 ? -42.371 21.677 11.488 1.00 47.66 216 ALA A CA 1
ATOM 1727 C C . ALA A 1 216 ? -41.424 20.679 10.783 1.00 47.66 216 ALA A C 1
ATOM 1729 O O . ALA A 1 216 ? -40.906 20.984 9.708 1.00 47.66 216 ALA A O 1
ATOM 1730 N N . GLY A 1 217 ? -41.220 19.490 11.366 1.00 52.72 217 GLY A N 1
ATOM 1731 C CA . GLY A 1 217 ? -40.528 18.368 10.711 1.00 52.72 217 GLY A CA 1
ATOM 1732 C C . GLY A 1 217 ? -38.998 18.441 10.709 1.00 52.72 217 GLY A C 1
ATOM 1733 O O . GLY A 1 217 ? -38.363 18.084 9.718 1.00 52.72 217 GLY A O 1
ATOM 1734 N N . GLN A 1 218 ? -38.378 18.918 11.792 1.00 63.91 218 GLN A N 1
ATOM 1735 C CA . GLN A 1 218 ? -36.918 19.020 11.854 1.00 63.91 218 GLN A CA 1
ATOM 1736 C C . GLN A 1 218 ? -36.278 17.661 12.145 1.00 63.91 218 GLN A C 1
ATOM 1738 O O . GLN A 1 218 ? -36.537 17.039 13.176 1.00 63.91 218 GLN A O 1
ATOM 1743 N N . GLN A 1 219 ? -35.392 17.238 11.245 1.00 67.12 219 GLN A N 1
ATOM 1744 C CA . GLN A 1 219 ? -34.520 16.086 11.427 1.00 67.12 219 GLN A CA 1
ATOM 1745 C C . GLN A 1 219 ? -33.074 16.566 11.543 1.00 67.12 219 GLN A C 1
ATOM 1747 O O . GLN A 1 219 ? -32.583 17.290 10.675 1.00 67.12 219 GLN A O 1
ATOM 1752 N N . PHE A 1 220 ? -32.369 16.146 12.590 1.00 67.56 220 PHE A N 1
ATOM 1753 C CA . PHE A 1 220 ? -30.927 16.363 12.693 1.00 67.56 220 PHE A CA 1
ATOM 1754 C C . PHE A 1 220 ? -30.213 15.130 13.229 1.00 67.56 220 PHE A C 1
ATOM 1756 O O . PHE A 1 220 ? -30.789 14.300 13.927 1.00 67.56 220 PHE A O 1
ATOM 1763 N N . VAL A 1 221 ? -28.935 15.011 12.883 1.00 71.62 221 VAL A N 1
ATOM 1764 C CA . VAL A 1 221 ? -28.120 13.840 13.204 1.00 71.62 221 VAL A CA 1
ATOM 1765 C C . VAL A 1 221 ? -27.071 14.211 14.242 1.00 71.62 221 VAL A C 1
ATOM 1767 O O . VAL A 1 221 ? -26.250 15.107 14.029 1.00 71.62 221 VAL A O 1
ATOM 1770 N N . ILE A 1 222 ? -27.073 13.496 15.363 1.00 75.12 222 ILE A N 1
ATOM 1771 C CA . ILE A 1 222 ? -26.035 13.571 16.385 1.00 75.12 222 ILE A CA 1
ATOM 1772 C C . ILE A 1 222 ? -24.994 12.502 16.067 1.00 75.12 222 ILE A C 1
ATOM 1774 O O . ILE A 1 222 ? -25.221 11.307 16.259 1.00 75.12 222 ILE A O 1
ATOM 1778 N N . LYS A 1 223 ? -23.832 12.958 15.597 1.00 68.88 223 LYS A N 1
ATOM 1779 C CA . LYS A 1 223 ? -22.653 12.113 15.389 1.00 68.88 223 LYS A CA 1
ATOM 1780 C C . LYS A 1 223 ? -21.902 11.967 16.716 1.00 68.88 223 LYS A C 1
ATOM 1782 O O . LYS A 1 223 ? -21.732 12.964 17.421 1.00 68.88 223 LYS A O 1
ATOM 1787 N N . LYS A 1 224 ? -21.423 10.757 17.035 1.00 76.00 224 LYS A N 1
ATOM 1788 C CA . LYS A 1 224 ? -20.731 10.396 18.294 1.00 76.00 224 LYS A CA 1
ATOM 1789 C C . LYS A 1 224 ? -21.634 10.319 19.535 1.00 76.00 224 LYS A C 1
ATOM 1791 O O . LYS A 1 224 ? -21.303 10.871 20.591 1.00 76.00 224 LYS A O 1
ATOM 1796 N N . ALA A 1 225 ? -22.775 9.647 19.411 1.00 82.94 225 ALA A N 1
ATOM 1797 C CA . ALA A 1 225 ? -23.536 9.165 20.563 1.00 82.94 225 ALA A CA 1
ATOM 1798 C C . ALA A 1 225 ? -23.082 7.744 20.937 1.00 82.94 225 ALA A C 1
ATOM 1800 O O . ALA A 1 225 ? -22.443 7.077 20.132 1.00 82.94 225 ALA A O 1
ATOM 1801 N N . TYR A 1 226 ? -23.383 7.278 22.150 1.00 87.19 226 TYR A N 1
ATOM 1802 C CA . TYR A 1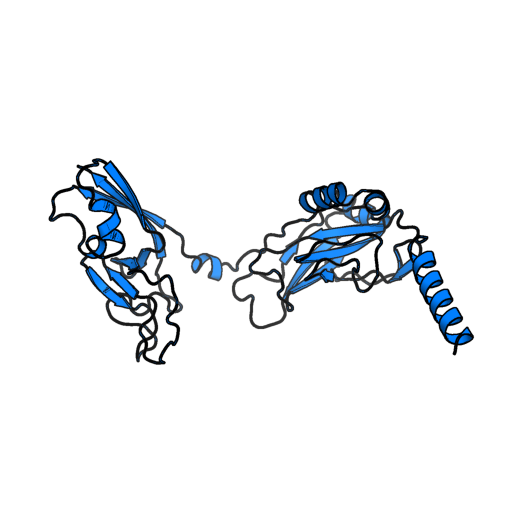 226 ? -22.979 5.945 22.610 1.00 87.19 226 TYR A CA 1
ATOM 1803 C C . TYR A 1 226 ? -24.091 5.252 23.396 1.00 87.19 226 TYR A C 1
ATOM 1805 O O . TYR A 1 226 ? -24.679 5.853 24.294 1.00 87.19 226 TYR A O 1
ATOM 1813 N N . LEU A 1 227 ? -24.341 3.973 23.108 1.00 85.75 227 LEU A N 1
ATOM 1814 C CA . LEU A 1 227 ? -25.105 3.071 23.964 1.00 85.75 227 LEU A CA 1
ATOM 1815 C C . LEU A 1 227 ? -24.147 2.382 24.935 1.00 85.75 227 LEU A C 1
ATOM 1817 O O . LEU A 1 227 ? -23.299 1.589 24.527 1.00 85.75 227 LEU A O 1
ATOM 1821 N N . TYR A 1 228 ? -24.299 2.643 26.228 1.00 88.31 228 TYR A N 1
ATOM 1822 C CA . TYR A 1 228 ? -23.482 2.022 27.267 1.00 88.31 228 TYR A CA 1
ATOM 1823 C C . TYR A 1 228 ? -24.328 1.748 28.511 1.00 88.31 228 TYR A C 1
ATOM 1825 O O . TYR A 1 228 ? -25.123 2.585 28.932 1.00 88.31 228 TYR A O 1
ATOM 1833 N N . LYS A 1 229 ? -24.214 0.539 29.080 1.00 87.06 229 LYS A N 1
ATOM 1834 C CA . LYS A 1 229 ? -25.023 0.085 30.234 1.00 87.06 229 LYS A CA 1
ATOM 1835 C C . LYS A 1 229 ? -26.537 0.347 30.069 1.00 87.06 229 LYS A C 1
ATOM 1837 O O . LYS A 1 229 ? -27.214 0.723 31.021 1.00 87.06 229 LYS A O 1
ATOM 1842 N N . GLY A 1 230 ? -27.058 0.178 28.849 1.00 82.69 230 GLY A N 1
ATOM 1843 C CA . GLY A 1 230 ? -28.478 0.386 28.530 1.00 82.69 230 GLY A CA 1
ATOM 1844 C C . GLY A 1 230 ? -28.930 1.851 28.455 1.00 82.69 230 GLY A C 1
ATOM 1845 O O . GLY A 1 230 ? -30.128 2.103 28.391 1.00 82.69 230 GLY A O 1
ATOM 1846 N N . LYS A 1 231 ? -28.005 2.820 28.462 1.00 88.00 231 LYS A N 1
ATOM 1847 C CA . LYS A 1 231 ? -28.300 4.256 28.348 1.00 88.00 231 LYS A CA 1
ATOM 1848 C C . LYS A 1 231 ? -27.629 4.867 27.123 1.00 88.00 231 LYS A C 1
ATOM 1850 O O . LYS A 1 231 ? -26.521 4.474 26.764 1.00 88.00 231 LYS A O 1
ATOM 1855 N N . ILE A 1 232 ? -28.301 5.843 26.516 1.00 86.56 232 ILE A N 1
ATOM 1856 C CA . ILE A 1 232 ? -27.754 6.645 25.419 1.00 86.56 232 ILE A CA 1
ATOM 1857 C C . ILE A 1 232 ? -27.063 7.875 26.003 1.00 86.56 232 ILE A C 1
ATOM 1859 O O . ILE A 1 232 ? -27.660 8.623 26.782 1.00 86.56 232 ILE A O 1
ATOM 1863 N N . PHE A 1 233 ? -25.820 8.085 25.586 1.00 90.00 233 PHE A N 1
ATOM 1864 C CA . PHE A 1 233 ? -24.982 9.214 25.953 1.00 90.00 233 PHE A CA 1
ATOM 1865 C C . PHE A 1 233 ? -24.671 10.057 24.720 1.00 90.00 233 PHE A C 1
ATOM 1867 O O . PHE A 1 233 ? -24.197 9.534 23.713 1.00 90.00 233 PHE A O 1
ATOM 1874 N N . ILE A 1 234 ? -24.897 11.365 24.806 1.00 87.56 234 ILE A N 1
ATOM 1875 C CA . ILE A 1 234 ? -24.570 12.322 23.745 1.00 87.56 234 ILE A CA 1
ATOM 1876 C C . ILE A 1 234 ? -23.392 13.201 24.166 1.00 87.56 234 ILE A C 1
ATOM 1878 O O . ILE A 1 234 ? -23.245 13.558 25.339 1.00 87.56 234 ILE A O 1
ATOM 1882 N N . SER A 1 235 ? -22.521 13.543 23.216 1.00 83.25 235 SER A N 1
ATOM 1883 C CA . SER A 1 235 ? -21.357 14.387 23.499 1.00 83.25 235 SER A CA 1
ATOM 1884 C C . SER A 1 235 ? -21.790 15.804 23.885 1.00 83.25 235 SER A C 1
ATOM 1886 O O . SER A 1 235 ? -22.613 16.411 23.199 1.00 83.25 235 SER A O 1
ATOM 1888 N N . ARG A 1 236 ? -21.195 16.370 24.945 1.00 72.06 236 ARG A N 1
ATOM 1889 C CA . ARG A 1 236 ? -21.465 17.752 25.397 1.00 72.06 236 ARG A CA 1
ATOM 1890 C C . ARG A 1 236 ? -20.704 18.833 24.620 1.00 72.06 236 ARG A C 1
ATOM 1892 O O . ARG A 1 236 ? -20.743 19.995 25.008 1.00 72.06 236 ARG A O 1
ATOM 1899 N N . GLY A 1 237 ? -20.019 18.469 23.537 1.00 58.78 237 GLY A N 1
ATOM 1900 C CA . GLY A 1 237 ? -19.298 19.414 22.692 1.00 58.78 237 GLY A CA 1
ATOM 1901 C C . GLY A 1 237 ? -18.024 19.957 23.343 1.00 58.78 237 GLY A C 1
ATOM 1902 O O . GLY A 1 237 ? -18.029 20.989 24.002 1.00 58.78 237 GLY A O 1
ATOM 1903 N N . GLN A 1 238 ? -16.899 19.305 23.055 1.00 46.66 238 GLN A N 1
ATOM 1904 C CA . GLN A 1 238 ? -15.592 19.955 22.954 1.00 46.66 238 GLN A CA 1
ATOM 1905 C C . GLN A 1 238 ? -14.866 19.336 21.752 1.00 46.66 238 GLN A C 1
ATOM 1907 O O . GLN A 1 238 ? -14.243 18.289 21.861 1.00 46.66 238 GLN A O 1
ATOM 1912 N N . LEU A 1 239 ? -14.969 19.974 20.580 1.00 43.94 239 LEU A N 1
ATOM 1913 C CA . LEU A 1 239 ? -14.151 19.647 19.396 1.00 43.94 239 LEU A CA 1
ATOM 1914 C C . LEU A 1 239 ? -12.731 20.235 19.481 1.00 43.94 239 LEU A C 1
ATOM 1916 O O . LEU A 1 239 ? -11.944 20.090 18.551 1.00 43.94 239 LEU A O 1
ATOM 1920 N N . LYS A 1 240 ? -12.388 20.900 20.587 1.00 41.72 240 LYS A N 1
ATOM 1921 C CA . LYS A 1 240 ? -11.023 21.330 20.873 1.00 41.72 240 LYS A CA 1
ATOM 1922 C C . LYS A 1 240 ? -10.543 20.598 22.111 1.00 41.72 240 LYS A C 1
ATOM 1924 O O . LYS A 1 240 ? -11.125 20.763 23.182 1.00 41.72 240 LYS A O 1
ATOM 1929 N N . ALA A 1 241 ? -9.500 19.791 21.932 1.00 43.41 241 ALA A N 1
ATOM 1930 C CA . ALA A 1 241 ? -8.740 19.243 23.041 1.00 43.41 241 ALA A CA 1
ATOM 1931 C C . ALA A 1 241 ? -8.348 20.397 23.987 1.00 43.41 241 ALA A C 1
ATOM 1933 O O . ALA A 1 241 ? -7.965 21.467 23.496 1.00 43.41 241 ALA A O 1
ATOM 1934 N N . PRO A 1 242 ? -8.475 20.233 25.316 1.00 47.44 242 PRO A N 1
ATOM 1935 C CA . PRO A 1 242 ? -7.976 21.230 26.249 1.00 47.44 242 PRO A CA 1
ATOM 1936 C C . PRO A 1 242 ? -6.489 21.473 25.968 1.00 47.44 242 PRO A C 1
ATOM 1938 O O . PRO A 1 242 ? -5.732 20.521 25.800 1.00 47.44 242 PRO A O 1
ATOM 1941 N N . ALA A 1 243 ? -6.073 22.741 25.909 1.00 49.44 243 ALA A N 1
ATOM 1942 C CA . ALA A 1 243 ? -4.687 23.112 25.607 1.00 49.44 243 ALA A CA 1
ATOM 1943 C C . ALA A 1 243 ? -3.681 22.578 26.648 1.00 49.44 243 ALA A C 1
ATOM 1945 O O . ALA A 1 243 ? -2.496 22.465 26.352 1.00 49.44 243 ALA A O 1
ATOM 1946 N N . VAL A 1 244 ? -4.160 22.231 27.848 1.00 52.69 244 VAL A N 1
ATOM 1947 C CA . VAL A 1 244 ? -3.398 21.593 28.922 1.00 52.69 244 VAL A CA 1
ATOM 1948 C C . VAL A 1 244 ? -4.325 20.601 29.630 1.00 52.69 244 VAL A C 1
ATOM 1950 O O . VAL A 1 244 ? -5.371 20.989 30.153 1.00 52.69 244 VAL A O 1
ATOM 1953 N N . VAL A 1 245 ? -3.974 19.315 29.617 1.00 58.16 245 VAL A N 1
ATOM 1954 C CA . VAL A 1 245 ? -4.692 18.261 30.349 1.00 58.16 245 VAL A CA 1
ATOM 1955 C C . VAL A 1 245 ? -3.986 18.084 31.691 1.00 58.16 245 VAL A C 1
ATOM 1957 O O . VAL A 1 245 ? -2.850 17.622 31.735 1.00 58.16 245 VAL A O 1
ATOM 1960 N N . HIS A 1 246 ? -4.628 18.490 32.787 1.00 63.69 246 HIS A N 1
ATOM 1961 C CA . HIS A 1 246 ? -4.143 18.147 34.126 1.00 63.69 246 HIS A CA 1
ATOM 1962 C C . HIS A 1 246 ? -4.314 16.637 34.375 1.00 63.69 246 HIS A C 1
ATOM 1964 O O . HIS A 1 246 ? -5.268 16.067 33.842 1.00 63.69 246 HIS A O 1
ATOM 1970 N N . PRO A 1 247 ? -3.463 15.994 35.199 1.00 59.81 247 PRO A N 1
ATOM 1971 C CA . PRO A 1 247 ? -3.573 14.561 35.496 1.00 59.81 247 PRO A CA 1
ATOM 1972 C C . PRO A 1 247 ? -4.964 14.143 36.001 1.00 59.81 247 PRO A C 1
ATOM 1974 O O . PRO A 1 247 ? -5.461 13.091 35.622 1.00 59.81 247 PRO A O 1
ATOM 1977 N N . ASP A 1 248 ? -5.635 15.018 36.759 1.00 69.75 248 ASP A N 1
ATOM 1978 C CA . ASP A 1 248 ? -6.973 14.770 37.316 1.00 69.75 248 ASP A CA 1
ATOM 1979 C C . ASP A 1 248 ? -8.121 15.284 36.429 1.00 69.75 248 ASP A C 1
ATOM 1981 O O . ASP A 1 248 ? -9.281 15.336 36.848 1.00 69.75 248 ASP A O 1
ATOM 1985 N N . ALA A 1 249 ? -7.834 15.724 35.201 1.00 72.94 249 ALA A N 1
ATOM 1986 C CA . ALA A 1 249 ? -8.855 16.277 34.327 1.00 72.94 249 ALA A CA 1
ATOM 1987 C C . ALA A 1 249 ? -9.802 15.179 33.826 1.00 72.94 249 ALA A C 1
ATOM 1989 O O . ALA A 1 249 ? -9.390 14.188 33.231 1.00 72.94 249 ALA A O 1
ATOM 1990 N N . CYS A 1 250 ? -11.103 15.390 34.010 1.00 77.38 250 CYS A N 1
ATOM 1991 C CA . CYS A 1 250 ? -12.132 14.571 33.379 1.00 77.38 250 CYS A CA 1
ATOM 1992 C C . CYS A 1 250 ? -12.274 14.951 31.895 1.00 77.38 250 CYS A C 1
ATOM 1994 O O . CYS A 1 250 ? -12.701 16.075 31.574 1.00 77.38 250 CYS A O 1
ATOM 1996 N N . ILE A 1 251 ? -11.942 14.013 31.008 1.00 75.88 251 ILE A N 1
ATOM 1997 C CA . ILE A 1 251 ? -11.973 14.150 29.546 1.00 75.88 251 ILE A CA 1
ATOM 1998 C C . ILE A 1 251 ? -13.138 13.343 28.957 1.00 75.88 251 ILE A C 1
ATOM 2000 O O . ILE A 1 251 ? -13.809 12.596 29.664 1.00 75.88 251 ILE A O 1
ATOM 2004 N N . ASN A 1 252 ? -13.436 13.546 27.668 1.00 81.44 252 ASN A N 1
ATOM 2005 C CA . ASN A 1 252 ? -14.539 12.867 26.978 1.00 81.44 252 ASN A CA 1
ATOM 2006 C C . ASN A 1 252 ? -15.881 12.998 27.731 1.00 81.44 252 ASN A C 1
ATOM 2008 O O . ASN A 1 252 ? -16.396 12.052 28.326 1.00 81.44 252 ASN A O 1
ATOM 2012 N N . ARG A 1 253 ? -16.421 14.223 27.752 1.00 85.31 253 ARG A N 1
ATOM 2013 C CA . ARG A 1 253 ? -17.620 14.573 28.528 1.00 85.31 253 ARG A CA 1
ATOM 2014 C C . ARG A 1 253 ? -18.902 14.286 27.754 1.00 85.31 253 ARG A C 1
ATOM 2016 O O . ARG A 1 253 ? -19.100 14.794 26.645 1.00 85.31 253 ARG A O 1
ATOM 2023 N N . PHE A 1 254 ? -19.802 13.561 28.401 1.00 88.50 254 PHE A N 1
ATOM 2024 C CA . PHE A 1 254 ? -21.097 13.169 27.861 1.00 88.50 254 PHE A CA 1
ATOM 2025 C C . PHE A 1 254 ? -22.237 13.593 28.784 1.00 88.50 254 PHE A C 1
ATOM 2027 O O . PHE A 1 254 ? -22.034 14.126 29.880 1.00 88.50 254 PHE A O 1
ATOM 2034 N N . MET A 1 255 ? -23.452 13.387 28.300 1.00 88.81 255 MET A N 1
ATOM 2035 C CA . MET A 1 255 ? -24.689 13.568 29.038 1.00 88.81 255 MET A CA 1
ATOM 2036 C C . MET A 1 255 ? -25.644 12.441 28.654 1.00 88.81 255 MET A C 1
ATOM 2038 O O . MET A 1 255 ? -25.736 12.111 27.470 1.00 88.81 255 MET A O 1
ATOM 2042 N N . ASP A 1 256 ? -26.322 11.836 29.628 1.00 89.19 256 ASP A N 1
ATOM 2043 C CA . ASP A 1 256 ? -27.424 10.920 29.318 1.00 89.19 256 ASP A CA 1
ATOM 2044 C C . ASP A 1 256 ? -28.650 11.697 28.813 1.00 89.19 256 ASP A C 1
ATOM 2046 O O . ASP A 1 256 ? -28.719 12.912 28.985 1.00 89.19 256 ASP A O 1
ATOM 2050 N N . LEU A 1 257 ? -29.632 11.026 28.202 1.00 84.75 257 LEU A N 1
ATOM 2051 C CA . LEU A 1 257 ? -30.844 11.693 27.690 1.00 84.75 257 LEU A CA 1
ATOM 2052 C C . LEU A 1 257 ? -31.620 12.488 28.767 1.00 84.75 257 LEU A C 1
ATOM 2054 O O . LEU A 1 257 ? -32.272 13.483 28.443 1.00 84.75 257 LEU A O 1
ATOM 2058 N N . ASN A 1 258 ? -31.483 12.125 30.047 1.00 85.19 258 ASN A N 1
ATOM 2059 C CA . ASN A 1 258 ? -32.094 12.826 31.182 1.00 85.19 258 ASN A CA 1
ATOM 2060 C C . ASN A 1 258 ? -31.336 14.096 31.597 1.00 85.19 258 ASN A C 1
ATOM 2062 O O . ASN A 1 258 ? -31.747 14.778 32.534 1.00 85.19 258 ASN A O 1
ATOM 2066 N N . GLY A 1 259 ? -30.252 14.449 30.906 1.00 82.50 259 GLY A N 1
ATOM 2067 C CA . GLY A 1 259 ? -29.489 15.658 31.182 1.00 82.50 259 GLY A CA 1
ATOM 2068 C C . GLY A 1 259 ? -28.417 15.485 32.261 1.00 82.50 259 GLY A C 1
ATOM 2069 O O . GLY A 1 259 ? -27.832 16.478 32.692 1.00 82.50 259 GLY A O 1
ATOM 2070 N N . VAL A 1 260 ? -28.129 14.257 32.705 1.00 88.69 260 VAL A N 1
ATOM 2071 C CA . VAL A 1 260 ? -27.127 13.996 33.745 1.00 88.69 260 VAL A CA 1
ATOM 2072 C C . VAL A 1 260 ? -25.732 13.957 33.111 1.00 88.69 260 VAL A C 1
ATOM 2074 O O . VAL A 1 260 ? -25.462 13.089 32.276 1.00 88.69 260 VAL A O 1
ATOM 2077 N N . PRO A 1 261 ? -24.822 14.884 33.466 1.00 87.25 261 PRO A N 1
ATOM 2078 C CA . PRO A 1 261 ? -23.482 14.921 32.898 1.00 87.25 261 PRO A CA 1
ATOM 2079 C C . PRO A 1 261 ? -22.580 13.834 33.493 1.00 87.25 261 PRO A C 1
ATOM 2081 O O . PRO A 1 261 ? -22.700 13.473 34.662 1.00 87.25 261 PRO A O 1
ATOM 2084 N N . CYS A 1 262 ? -21.627 13.355 32.700 1.00 88.81 262 CYS A N 1
ATOM 2085 C CA . CYS A 1 262 ? -20.617 12.389 33.129 1.00 88.81 262 CYS A CA 1
ATOM 2086 C C . CYS A 1 262 ? -19.342 12.516 32.275 1.00 88.81 262 CYS A C 1
ATOM 2088 O O . CYS A 1 262 ? -19.334 13.199 31.243 1.00 88.81 262 CYS A O 1
ATOM 2090 N N . ALA A 1 263 ? -18.262 11.861 32.695 1.00 87.69 263 ALA A N 1
ATOM 2091 C CA . ALA A 1 263 ? -17.017 11.760 31.941 1.00 87.69 263 ALA A CA 1
ATOM 2092 C C . ALA A 1 263 ? -16.649 10.293 31.719 1.00 87.69 263 ALA A C 1
ATOM 2094 O O . ALA A 1 263 ? -16.744 9.484 32.640 1.00 87.69 263 ALA A O 1
ATOM 2095 N N . ALA A 1 264 ? -16.240 9.960 30.498 1.00 86.56 264 ALA A N 1
ATOM 2096 C CA . ALA A 1 264 ? -15.936 8.584 30.118 1.00 86.56 264 ALA A CA 1
ATOM 2097 C C . ALA A 1 264 ? -14.511 8.144 30.459 1.00 86.56 264 ALA A C 1
ATOM 2099 O O . ALA A 1 264 ? -14.233 6.946 30.467 1.00 86.56 264 ALA A O 1
ATOM 2100 N N . ASP A 1 265 ? -13.625 9.115 30.685 1.00 78.62 265 ASP A N 1
ATOM 2101 C CA . ASP A 1 265 ? -12.190 8.914 30.851 1.00 78.62 265 ASP A CA 1
ATOM 2102 C C . ASP A 1 265 ? -11.567 10.084 31.646 1.00 78.62 265 ASP A C 1
ATOM 2104 O O . ASP A 1 265 ? -12.169 11.158 31.797 1.00 78.62 265 ASP A O 1
ATOM 2108 N N . GLY A 1 266 ? -10.368 9.875 32.182 1.00 75.31 266 GLY A N 1
ATOM 2109 C CA . GLY A 1 266 ? -9.665 10.797 33.066 1.00 75.31 266 GLY A CA 1
ATOM 2110 C C . GLY A 1 266 ? -10.249 10.819 34.479 1.00 75.31 266 GLY A C 1
ATOM 2111 O O . GLY A 1 266 ? -10.764 9.812 34.967 1.00 75.31 266 GLY A O 1
ATOM 2112 N N . CYS A 1 267 ? -10.188 11.981 35.136 1.00 78.62 267 CYS A N 1
ATOM 2113 C CA . CYS A 1 267 ? -10.439 12.141 36.576 1.00 78.62 267 CYS A CA 1
ATOM 2114 C C . CYS A 1 267 ? -9.414 11.379 37.454 1.00 78.62 267 CYS A C 1
ATOM 2116 O O . CYS A 1 267 ? -8.593 10.618 36.952 1.00 78.62 267 CYS A O 1
ATOM 2118 N N . ILE A 1 268 ? -9.497 11.538 38.782 1.00 73.44 268 ILE A N 1
ATOM 2119 C CA . ILE A 1 268 ? -8.584 10.908 39.767 1.00 73.44 268 ILE A CA 1
ATOM 2120 C C . ILE A 1 268 ? -8.484 9.377 39.593 1.00 73.44 268 ILE A C 1
ATOM 2122 O O . ILE A 1 268 ? -7.451 8.771 39.857 1.00 73.44 268 ILE A O 1
ATOM 2126 N N . THR A 1 269 ? -9.562 8.732 39.142 1.00 71.88 269 THR A N 1
ATOM 2127 C CA . THR A 1 269 ? -9.643 7.273 38.969 1.00 71.88 269 THR A CA 1
ATOM 2128 C C . THR A 1 269 ? -9.129 6.782 37.613 1.00 71.88 269 THR A C 1
ATOM 2130 O O . THR A 1 269 ? -9.111 5.574 37.379 1.00 71.88 269 THR A O 1
ATOM 2133 N N . GLY A 1 270 ? -8.813 7.686 36.678 1.00 73.25 270 GLY A N 1
ATOM 2134 C CA . GLY A 1 270 ? -8.480 7.365 35.284 1.00 73.25 270 GLY A CA 1
ATOM 2135 C C . GLY A 1 270 ? -9.614 6.714 34.480 1.00 73.25 270 GLY A C 1
ATOM 2136 O O . GLY A 1 270 ? -9.446 6.431 33.305 1.00 73.25 270 GLY A O 1
ATOM 2137 N N . SER A 1 271 ? -10.772 6.461 35.095 1.00 78.88 271 SER A N 1
ATOM 2138 C CA . SER A 1 271 ? -11.909 5.765 34.479 1.00 78.88 271 SER A CA 1
ATOM 2139 C C . SER A 1 271 ? -13.066 6.713 34.155 1.00 78.88 271 SER A C 1
ATOM 2141 O O . SER A 1 271 ? -14.151 6.264 33.792 1.00 78.88 271 SER A O 1
ATOM 2143 N N . GLY A 1 272 ? -12.883 8.020 34.338 1.00 85.88 272 GLY A N 1
ATOM 2144 C CA . GLY A 1 272 ? -13.958 9.000 34.277 1.00 85.88 272 GLY A CA 1
ATOM 2145 C C . GLY A 1 272 ? -14.826 9.016 35.540 1.00 85.88 272 GLY A C 1
ATOM 2146 O O . GLY A 1 272 ? -14.451 8.516 36.603 1.00 85.88 272 GLY A O 1
ATOM 2147 N N . ASN A 1 273 ? -16.010 9.620 35.439 1.00 85.88 273 ASN A N 1
ATOM 2148 C CA . ASN A 1 273 ? -16.956 9.745 36.546 1.00 85.88 273 ASN A CA 1
ATOM 2149 C C . ASN A 1 273 ? -18.416 9.592 36.095 1.00 85.88 273 ASN A C 1
ATOM 2151 O O . ASN A 1 273 ? -18.764 9.754 34.925 1.00 85.88 273 ASN A O 1
ATOM 2155 N N . GLY A 1 274 ? -19.292 9.290 37.054 1.00 88.19 274 GLY A N 1
ATOM 2156 C CA . GLY A 1 274 ? -20.727 9.163 36.810 1.00 88.19 274 GLY A CA 1
ATOM 2157 C C . GLY A 1 274 ? -21.102 7.955 35.943 1.00 88.19 274 GLY A C 1
ATOM 2158 O O . GLY A 1 274 ? -20.404 6.944 35.900 1.00 88.19 274 GLY A O 1
ATOM 2159 N N . ALA A 1 275 ? -22.245 8.049 35.260 1.00 89.06 275 ALA A N 1
ATOM 2160 C CA . ALA A 1 275 ? -22.859 6.910 34.574 1.00 89.06 275 ALA A CA 1
ATOM 2161 C C . ALA A 1 275 ? -22.086 6.409 33.337 1.00 89.06 275 ALA A C 1
ATOM 2163 O O . ALA A 1 275 ? -22.224 5.237 32.984 1.00 89.06 275 ALA A O 1
ATOM 2164 N N . CYS A 1 276 ? -21.266 7.257 32.706 1.00 88.38 276 CYS A N 1
ATOM 2165 C CA . CYS A 1 276 ? -20.414 6.861 31.581 1.00 88.38 276 CYS A CA 1
ATOM 2166 C C . CYS A 1 276 ? -18.979 6.491 31.981 1.00 88.38 276 CYS A C 1
ATOM 2168 O O . CYS A 1 276 ? -18.163 6.240 31.098 1.00 88.38 276 CYS A O 1
ATOM 2170 N N . ALA A 1 277 ? -18.668 6.388 33.278 1.00 88.69 277 ALA A N 1
ATOM 2171 C CA . ALA A 1 277 ? -17.357 5.924 33.717 1.00 88.69 277 ALA A CA 1
ATOM 2172 C C . ALA A 1 277 ? -17.031 4.534 33.135 1.00 88.69 277 ALA A C 1
ATOM 2174 O O . ALA A 1 277 ? -17.856 3.604 33.147 1.00 88.69 277 ALA A O 1
ATOM 2175 N N . GLY A 1 278 ? -15.819 4.408 32.607 1.00 83.75 278 GLY A N 1
ATOM 2176 C CA . GLY A 1 278 ? -15.291 3.200 31.996 1.00 83.75 278 GLY A CA 1
ATOM 2177 C C . GLY A 1 278 ? -15.845 2.889 30.606 1.00 83.75 278 GLY A C 1
ATOM 2178 O O . GLY A 1 278 ? -15.624 1.787 30.112 1.00 83.75 278 GLY A O 1
ATOM 2179 N N . MET A 1 279 ? -16.566 3.821 29.971 1.00 84.00 279 MET A N 1
ATOM 2180 C CA . MET A 1 279 ? -17.170 3.605 28.649 1.00 84.00 279 MET A CA 1
ATOM 2181 C C . MET A 1 279 ? -16.134 3.328 27.549 1.00 84.00 279 MET A C 1
ATOM 2183 O O . MET A 1 279 ? -16.485 2.709 26.555 1.00 84.00 279 MET A O 1
ATOM 2187 N N . PHE A 1 280 ? -14.877 3.739 27.734 1.00 82.81 280 PHE A N 1
ATOM 2188 C CA . PHE A 1 280 ? -13.780 3.484 26.790 1.00 82.81 280 PHE A CA 1
ATOM 2189 C C . PHE A 1 280 ? -12.687 2.566 27.340 1.00 82.81 280 PHE A C 1
ATOM 2191 O O . PHE A 1 280 ? -11.635 2.421 26.722 1.00 82.81 280 PHE A O 1
ATOM 2198 N N . LEU A 1 281 ? -12.920 1.930 28.492 1.00 78.44 281 LEU A N 1
ATOM 2199 C CA . LEU A 1 281 ? -11.971 0.955 29.017 1.00 78.44 281 LEU A CA 1
ATOM 2200 C C . LEU A 1 281 ? -11.998 -0.339 28.185 1.00 78.44 281 LEU A C 1
ATOM 2202 O O . LEU A 1 281 ? -13.048 -0.697 27.628 1.00 78.44 281 LEU A O 1
ATOM 2206 N N . PRO A 1 282 ? -10.873 -1.075 28.134 1.00 69.94 282 PRO A N 1
ATOM 2207 C CA . PRO A 1 282 ? -10.821 -2.391 27.510 1.00 69.94 282 PRO A CA 1
ATOM 2208 C C . PRO A 1 282 ? -11.898 -3.328 28.078 1.00 69.94 282 PRO A C 1
ATOM 2210 O O . PRO A 1 282 ? -12.059 -3.436 29.293 1.00 69.94 282 PRO A O 1
ATOM 2213 N N . GLY A 1 283 ? -12.654 -3.994 27.201 1.00 73.69 283 GLY A N 1
ATOM 2214 C CA . GLY A 1 283 ? -13.757 -4.888 27.585 1.00 73.69 283 GLY A CA 1
ATOM 2215 C C . GLY A 1 283 ? -15.099 -4.192 27.850 1.00 73.69 283 GLY A C 1
ATOM 2216 O O . GLY A 1 283 ? -16.080 -4.856 28.198 1.00 73.69 283 GLY A O 1
ATOM 2217 N N . SER A 1 284 ? -15.182 -2.869 27.676 1.00 77.81 284 SER A N 1
ATOM 2218 C CA . SER A 1 284 ? -16.464 -2.166 27.701 1.00 77.81 284 SER A CA 1
ATOM 2219 C C . SER A 1 284 ? -17.367 -2.625 26.546 1.00 77.81 284 SER A C 1
ATOM 2221 O O . SER A 1 284 ? -16.925 -2.853 25.425 1.00 77.81 284 SER A O 1
ATOM 2223 N N . LYS A 1 285 ? -18.671 -2.760 26.817 1.00 81.38 285 LYS A N 1
ATOM 2224 C CA . LYS A 1 285 ? -19.694 -3.073 25.799 1.00 81.38 285 LYS A CA 1
ATOM 2225 C C . LYS A 1 285 ? -20.325 -1.806 25.212 1.00 81.38 285 LYS A C 1
ATOM 2227 O O . LYS A 1 285 ? -21.521 -1.798 24.915 1.00 81.38 285 LYS A O 1
ATOM 2232 N N . ALA A 1 286 ? -19.571 -0.710 25.160 1.00 83.38 286 ALA A N 1
ATOM 2233 C CA . ALA A 1 286 ? -20.058 0.542 24.601 1.00 83.38 286 ALA A CA 1
ATOM 2234 C C . ALA A 1 286 ? -20.181 0.417 23.079 1.00 83.38 286 ALA A C 1
ATOM 2236 O O . ALA A 1 286 ? -19.300 -0.135 22.427 1.00 83.38 286 ALA A O 1
ATOM 2237 N N . LYS A 1 287 ? -21.273 0.927 22.513 1.00 81.62 287 LYS A N 1
ATOM 2238 C CA . LYS A 1 287 ? -21.494 0.950 21.062 1.00 81.62 287 LYS A CA 1
ATOM 2239 C C . LYS A 1 287 ? -21.686 2.386 20.614 1.00 81.62 287 LYS A C 1
ATOM 2241 O O . LYS A 1 287 ? -22.521 3.072 21.198 1.00 81.62 287 LYS A O 1
ATOM 2246 N N . GLU A 1 288 ? -20.926 2.850 19.628 1.00 82.81 288 GLU A N 1
ATOM 2247 C CA . GLU A 1 288 ? -21.186 4.168 19.039 1.00 82.81 288 GLU A CA 1
ATOM 2248 C C . GLU A 1 288 ? -22.494 4.123 18.251 1.00 82.81 288 GLU A C 1
ATOM 2250 O O . GLU A 1 288 ? -22.876 3.097 17.694 1.00 82.81 288 GLU A O 1
ATOM 2255 N N . LEU A 1 289 ? -23.194 5.244 18.232 1.00 76.81 289 LEU A N 1
ATOM 2256 C CA . LEU A 1 289 ? -24.457 5.425 17.550 1.00 76.81 289 LEU A CA 1
ATOM 2257 C C . LEU A 1 289 ? -24.366 6.661 16.664 1.00 76.81 289 LEU A C 1
ATOM 2259 O O . LEU A 1 289 ? -23.841 7.707 17.075 1.00 76.81 289 LEU A O 1
ATOM 2263 N N . GLU A 1 290 ? -24.981 6.560 15.494 1.00 77.81 290 GLU A N 1
ATOM 2264 C CA . GLU A 1 290 ? -25.499 7.718 14.790 1.00 77.81 290 GLU A CA 1
ATOM 2265 C C . GLU A 1 290 ? -26.960 7.883 15.212 1.00 77.81 290 GLU A C 1
ATOM 2267 O O . GLU A 1 290 ? -27.791 6.997 15.001 1.00 77.81 290 GLU A O 1
ATOM 2272 N N . VAL A 1 291 ? -27.260 8.993 15.890 1.00 74.62 291 VAL A N 1
ATOM 2273 C CA . VAL A 1 291 ? -28.603 9.246 16.415 1.00 74.62 291 VAL A CA 1
ATOM 2274 C C . VAL A 1 291 ? -29.306 10.250 15.524 1.00 74.62 291 VAL A C 1
ATOM 2276 O O . VAL A 1 291 ? -28.993 11.441 15.546 1.00 74.62 291 VAL A O 1
ATOM 2279 N N . THR A 1 292 ? -30.284 9.772 14.763 1.00 74.94 292 THR A N 1
ATOM 2280 C CA . THR A 1 292 ? -31.211 10.649 14.046 1.00 74.94 292 THR A CA 1
ATOM 2281 C C . THR A 1 292 ? -32.287 11.116 15.019 1.00 74.94 292 THR A C 1
ATOM 2283 O O . THR A 1 292 ? -33.033 10.298 15.550 1.00 74.94 292 THR A O 1
ATOM 2286 N N . VAL A 1 293 ? -32.370 12.420 15.260 1.00 72.31 293 VAL A N 1
ATOM 2287 C CA . VAL A 1 293 ? -33.441 13.048 16.035 1.00 72.31 293 VAL A CA 1
ATOM 2288 C C . VAL A 1 293 ? -34.487 13.559 15.058 1.00 72.31 293 VAL A C 1
ATOM 2290 O O . VAL A 1 293 ? -34.166 14.384 14.204 1.00 72.31 293 VAL A O 1
ATOM 2293 N N . VAL A 1 294 ? -35.721 13.080 15.196 1.00 70.06 294 VAL A N 1
ATOM 2294 C CA . VAL A 1 294 ? -36.880 13.572 14.443 1.00 70.06 294 VAL A CA 1
ATOM 2295 C C . VAL A 1 294 ? -37.807 14.302 15.405 1.00 70.06 294 VAL A C 1
ATOM 2297 O O . VAL A 1 294 ? -38.230 13.733 16.414 1.00 70.06 294 VAL A O 1
ATOM 2300 N N . ILE A 1 295 ? -38.100 15.561 15.086 1.00 67.62 295 ILE A N 1
ATOM 2301 C CA . ILE A 1 295 ? -39.028 16.415 15.821 1.00 67.62 295 ILE A CA 1
ATOM 2302 C C . ILE A 1 295 ? -40.305 16.570 14.988 1.00 67.62 295 ILE A C 1
ATOM 2304 O O . ILE A 1 295 ? -40.323 17.289 13.984 1.00 67.62 295 ILE A O 1
ATOM 2308 N N . ASP A 1 296 ? -41.359 15.889 15.424 1.00 63.34 296 ASP A N 1
ATOM 2309 C CA . ASP A 1 296 ? -42.707 15.984 14.851 1.00 63.34 296 ASP A CA 1
ATOM 2310 C C . ASP A 1 296 ? -43.437 17.207 15.460 1.00 63.34 296 ASP A C 1
ATOM 2312 O O . ASP A 1 296 ? -43.293 17.395 16.676 1.00 63.34 296 ASP A O 1
ATOM 2316 N N . PRO A 1 297 ? -44.135 18.061 14.673 1.00 58.44 297 PRO A N 1
ATOM 2317 C CA . PRO A 1 297 ? -44.961 19.178 15.165 1.00 58.44 297 PRO A CA 1
ATOM 2318 C C . PRO A 1 297 ? -45.923 18.847 16.316 1.00 58.44 297 PRO A C 1
ATOM 2320 O O . PRO A 1 297 ? -46.419 17.702 16.413 1.00 58.44 297 PRO A O 1
#

Organism: NCBI:txid1524096

Secondary structure (DSSP, 8-state):
-HHHHHHHHHHHHHHHHHHHT---TTEEEEEEE--TTTTT-TTEEEEEEETTEEPPP-EEEETTEEEEPPSBPEEESS-EEEETTEEEEEEEPTTEEEEEEEHHHHHHHHH-TTTEEEEEEE-SS--SSB--SEEEE--GGG-EEHHHHHTS-HHHHHHHHHHHSEE--PPBPHHHHHSS---EEEEEEEES-TTTS-TTTTSTTGGGGS--TT-SSEEEEEEEEEEETTEEEEE----S--SS--TT-EEEEEEETTS-EEEEEESTTSB-BGGGTTTTSTT---EEEEEEEEEE-

Sequence (297 aa):
MKKLLLMLLLLGNLNLFAQTNQNWAGTMIVTFKLPPTLSGNKFIRANVIYDKQLLVSKPRFIGGIKRYIQTSFSYSATASDKVGGLKIPVTVPAGTYAWLCDDDMLIEMTVHPERYKIQLTAKGLQPDIYAMPVLFDFVTENSLNLAYLQNMDVTQRNLLWLQKTWMLSVPLKEDALQNTPQIIDTTLYFRLQKNDIPAALRTKPYNTMYSDVSKAGQQFVIKKAYLYKGKIFISRGQLKAPAVVHPDACINRFMDLNGVPCAADGCITGSGNGACAGMFLPGSKAKELEVTVVIDP